Protein AF-A0A142XZ66-F1 (afdb_monomer_lite)

Secondary structure (DSSP, 8-state):
--------------PPPHHHHHHHHHHHHHHHHHHHHIIIIIHHHHHHHHHHHHHHHHHTT-HHHHHHHHHHHHHH-GGGGG-HHHHHHHHHHHHTSSS--HHHHHHHHHHHHHHHHT---HHHHHHHHHHHHHHHHHTT-HHHHHHHHHHHS--TTTS-HHHHHHHHHHHHHTT--HHHHHHHHHHHHHH-SS--HHHHHHHHHHHHHTT-HHHHHHHHHHHHHHHHHHHHHH-HHHHHHH--HHHHHHHHHHHHHH-THHHHHHHHHHHHHGGGS-HHHHHHHHHHHHHHHHHHHHHHHHHT-HHHHHHHHHHHHHTT---GGG--

Sequence (328 aa):
MRSEPLEVEPNLRNEPSRVLRNAILLIAILIPVFPVARVYYWQHALPRWYLAYAANELAAERVDSATRTLDRSIEMDPSIASDLHYWRLRLDLLLGQKELPDEKIEEFIAHAFEQLERIESLPLRAAVSDWIASRLLQERQAPAAVRIMSHFFPSIAERTPVQNNDLAYARAIARVNLDLASKEIDAALRKTNERNSGFLDTKAWVLHLQGKNQLAQEFSQAAIELLYRDLSAVNRNLADAFYPDAKIELIRDELEAEGLEKEKTKAAEGLKMLSAVTESQVDQQLRMIAVLRHHRASILEALGEEEGAALDRLWLRLFGFHDTESLI

pLDDT: mean 87.96, std 13.83, range [41.47, 98.62]

Structure (mmCIF, N/CA/C/O backbone):
data_AF-A0A142XZ66-F1
#
_entry.id   AF-A0A142XZ66-F1
#
loop_
_atom_site.group_PDB
_atom_site.id
_atom_site.type_symbol
_atom_site.label_atom_id
_atom_site.label_alt_id
_atom_site.label_comp_id
_atom_site.label_asym_id
_atom_site.label_entity_id
_atom_site.label_seq_id
_atom_site.pdbx_PDB_ins_code
_atom_site.Cartn_x
_atom_site.Cartn_y
_atom_site.Cartn_z
_atom_site.occupancy
_atom_site.B_iso_or_equiv
_atom_sit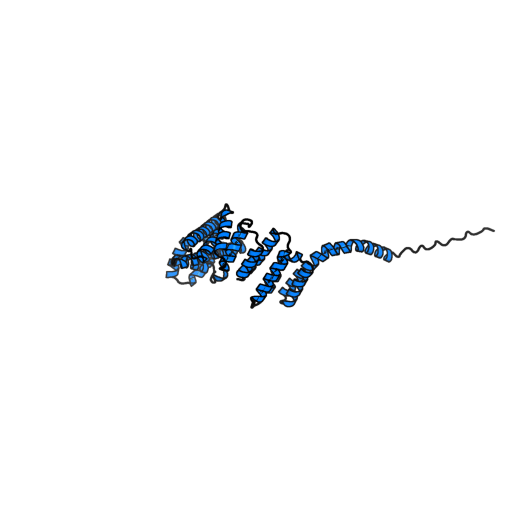e.auth_seq_id
_atom_site.auth_comp_id
_atom_site.auth_asym_id
_atom_site.auth_atom_id
_atom_site.pdbx_PDB_model_num
ATOM 1 N N . MET A 1 1 ? 84.696 14.585 -71.844 1.00 47.50 1 MET A N 1
ATOM 2 C CA . MET A 1 1 ? 83.323 14.051 -71.742 1.00 47.50 1 MET A CA 1
ATOM 3 C C . MET A 1 1 ? 83.071 13.695 -70.288 1.00 47.50 1 MET A C 1
ATOM 5 O O . MET A 1 1 ? 83.628 12.717 -69.812 1.00 47.50 1 MET A O 1
ATOM 9 N N . ARG A 1 2 ? 82.362 14.560 -69.555 1.00 41.47 2 ARG A N 1
ATOM 10 C CA . ARG A 1 2 ? 81.908 14.293 -68.185 1.00 41.47 2 ARG A CA 1
ATOM 11 C C . ARG A 1 2 ? 80.467 13.805 -68.300 1.00 41.47 2 ARG A C 1
ATOM 13 O O . ARG A 1 2 ? 79.649 14.513 -68.870 1.00 41.47 2 ARG A O 1
ATOM 20 N N . SER A 1 3 ? 80.211 12.580 -67.863 1.00 50.56 3 SER A N 1
ATOM 21 C CA . SER A 1 3 ? 78.884 11.971 -67.803 1.00 50.56 3 SER A CA 1
ATOM 22 C C . SER A 1 3 ? 78.109 12.574 -66.633 1.00 50.56 3 SER A C 1
ATOM 24 O O . SER A 1 3 ? 78.528 12.420 -65.484 1.00 50.56 3 SER A O 1
ATOM 26 N N . GLU A 1 4 ? 77.021 13.279 -66.929 1.00 53.88 4 GLU A N 1
ATOM 27 C CA . GLU A 1 4 ? 76.065 13.746 -65.924 1.00 53.88 4 GLU A CA 1
ATOM 28 C C . GLU A 1 4 ? 75.338 12.545 -65.293 1.00 53.88 4 GLU A C 1
ATOM 30 O O . GLU A 1 4 ? 74.992 11.596 -66.006 1.00 53.88 4 GLU A O 1
ATOM 35 N N . PRO A 1 5 ? 75.141 12.528 -63.964 1.00 59.34 5 PRO A N 1
ATOM 36 C CA . PRO A 1 5 ? 74.406 11.464 -63.300 1.00 59.34 5 PRO A CA 1
ATOM 37 C C . PRO A 1 5 ? 72.905 11.605 -63.584 1.00 59.34 5 PRO A C 1
ATOM 39 O O . PRO A 1 5 ? 72.334 12.678 -63.423 1.00 59.34 5 PRO A O 1
ATOM 42 N N . LEU A 1 6 ? 72.273 10.499 -63.987 1.00 61.38 6 LEU A N 1
ATOM 43 C CA . LEU A 1 6 ? 70.819 10.373 -64.094 1.00 61.38 6 LEU A CA 1
ATOM 44 C C . LEU A 1 6 ? 70.179 10.641 -62.724 1.00 61.38 6 LEU A C 1
ATOM 46 O O . LEU A 1 6 ? 70.325 9.839 -61.799 1.00 61.38 6 LEU A O 1
ATOM 50 N N . GLU A 1 7 ? 69.472 11.764 -62.607 1.00 57.81 7 GLU A N 1
ATOM 51 C CA . GLU A 1 7 ? 68.572 12.042 -61.492 1.00 57.81 7 GLU A CA 1
ATOM 52 C C . GLU A 1 7 ? 67.445 11.002 -61.497 1.00 57.81 7 GLU A C 1
ATOM 54 O O . GLU A 1 7 ? 66.580 10.979 -62.370 1.00 57.81 7 GLU A O 1
ATOM 59 N N . VAL A 1 8 ? 67.481 10.094 -60.523 1.00 63.88 8 VAL A N 1
ATOM 60 C CA . VAL A 1 8 ? 66.372 9.185 -60.240 1.00 63.88 8 VAL A CA 1
ATOM 61 C C . VAL A 1 8 ? 65.300 10.012 -59.541 1.00 63.88 8 VAL A C 1
ATOM 63 O O . VAL A 1 8 ? 65.457 10.354 -58.367 1.00 63.88 8 VAL A O 1
ATOM 66 N N . GLU A 1 9 ? 64.233 10.359 -60.264 1.00 62.53 9 GLU A N 1
ATOM 67 C CA . GLU A 1 9 ? 63.081 11.052 -59.688 1.00 62.53 9 GLU A CA 1
ATOM 68 C C . GLU A 1 9 ? 62.588 10.293 -58.443 1.00 62.53 9 GLU A C 1
ATOM 70 O O . GLU A 1 9 ? 62.369 9.073 -58.499 1.00 62.53 9 GLU A O 1
ATOM 75 N N . PRO A 1 10 ? 62.428 10.973 -57.294 1.00 63.22 10 PRO A N 1
ATOM 76 C CA . PRO A 1 10 ? 61.939 10.338 -56.088 1.00 63.22 10 PRO A CA 1
ATOM 77 C C . PRO A 1 10 ? 60.514 9.863 -56.346 1.00 63.22 10 PRO A C 1
ATOM 79 O O . PRO A 1 10 ? 59.584 10.656 -56.460 1.00 63.22 10 PRO A O 1
ATOM 82 N N . ASN A 1 11 ? 60.376 8.542 -56.446 1.00 61.00 11 ASN A N 1
ATOM 83 C CA . ASN A 1 11 ? 59.120 7.824 -56.575 1.00 61.00 11 ASN A CA 1
ATOM 84 C C . ASN A 1 11 ? 58.149 8.367 -55.513 1.00 61.00 11 ASN A C 1
ATOM 86 O O . ASN A 1 11 ? 58.331 8.097 -54.320 1.00 61.00 11 ASN A O 1
ATOM 90 N N . LEU A 1 12 ? 57.196 9.204 -55.944 1.00 58.16 12 LEU A N 1
ATOM 91 C CA . LEU A 1 12 ? 56.183 9.845 -55.109 1.00 58.16 12 LEU A CA 1
ATOM 92 C C . LEU A 1 12 ? 55.359 8.734 -54.464 1.00 58.16 12 LEU A C 1
ATOM 94 O O . LEU A 1 12 ? 54.367 8.258 -55.012 1.00 58.16 12 LEU A O 1
ATOM 98 N N . ARG A 1 13 ? 55.819 8.263 -53.303 1.00 60.59 13 ARG A N 1
ATOM 99 C CA . ARG A 1 13 ? 55.082 7.313 -52.482 1.00 60.59 13 ARG A CA 1
ATOM 100 C C . ARG A 1 13 ? 53.744 7.974 -52.196 1.00 60.59 13 ARG A C 1
ATOM 102 O O . ARG A 1 13 ? 53.712 9.028 -51.566 1.00 60.59 13 ARG A O 1
ATOM 109 N N . ASN A 1 14 ? 52.673 7.362 -52.702 1.00 63.38 14 ASN A N 1
ATOM 110 C CA . ASN A 1 14 ? 51.289 7.745 -52.453 1.00 63.38 14 ASN A CA 1
ATOM 111 C C . ASN A 1 14 ? 51.014 7.657 -50.953 1.00 63.38 14 ASN A C 1
ATOM 113 O O . ASN A 1 14 ? 50.485 6.666 -50.449 1.00 63.38 14 ASN A O 1
ATOM 117 N N . GLU A 1 15 ? 51.427 8.679 -50.217 1.00 70.50 15 GLU A N 1
ATOM 118 C CA . GLU A 1 15 ? 51.056 8.818 -48.834 1.00 70.50 15 GLU A CA 1
ATOM 119 C C . GLU A 1 15 ? 49.544 9.044 -48.797 1.00 70.50 15 GLU A C 1
ATOM 121 O O . GLU A 1 15 ? 49.055 9.992 -49.421 1.00 70.50 15 GLU A O 1
ATOM 126 N N . PRO A 1 16 ? 48.778 8.196 -48.087 1.00 68.31 16 PRO A N 1
ATOM 127 C CA . PRO A 1 16 ? 47.352 8.415 -47.942 1.00 68.31 16 PRO A CA 1
ATOM 128 C C . PRO A 1 16 ? 47.140 9.833 -47.414 1.00 68.31 16 PRO A C 1
ATOM 130 O O . PRO A 1 16 ? 47.800 10.257 -46.450 1.00 68.31 16 PRO A O 1
ATOM 133 N N . SER A 1 17 ? 46.253 10.582 -48.077 1.00 86.31 17 SER A N 1
ATOM 134 C CA . SER A 1 17 ? 45.940 11.956 -47.693 1.00 86.31 17 SER A CA 1
ATOM 135 C C . SER A 1 17 ? 45.612 11.998 -46.196 1.00 86.31 17 SER A C 1
ATOM 137 O O . SER A 1 17 ? 45.088 11.032 -45.633 1.00 86.31 17 SER A O 1
ATOM 139 N N . ARG A 1 18 ? 45.938 13.100 -45.509 1.00 84.38 18 ARG A N 1
ATOM 140 C CA . ARG A 1 18 ? 45.655 13.244 -44.064 1.00 84.38 18 ARG A CA 1
ATOM 141 C C . ARG A 1 18 ? 44.195 12.904 -43.721 1.00 84.38 18 ARG A C 1
ATOM 143 O O . ARG A 1 18 ? 43.932 12.331 -42.671 1.00 84.38 18 ARG A O 1
ATOM 150 N N . VAL A 1 19 ? 43.275 13.181 -44.647 1.00 82.56 19 VAL A N 1
ATOM 151 C CA . VAL A 1 19 ? 41.853 12.818 -44.562 1.00 82.56 19 VAL A CA 1
ATOM 152 C C . VAL A 1 19 ? 41.656 11.301 -44.474 1.00 82.56 19 VAL A C 1
ATOM 154 O O . VAL A 1 19 ? 40.965 10.836 -43.572 1.00 82.56 19 VAL A O 1
ATOM 157 N N . LEU A 1 20 ? 42.297 10.521 -45.351 1.00 87.50 20 LEU A N 1
ATOM 158 C CA . LEU A 1 20 ? 42.192 9.060 -45.347 1.00 87.50 20 LEU A CA 1
ATOM 159 C C . LEU A 1 20 ? 42.798 8.447 -44.074 1.00 87.50 20 LEU A C 1
ATOM 161 O O . LEU A 1 20 ? 42.208 7.539 -43.496 1.00 87.50 20 LEU A O 1
ATOM 165 N N . ARG A 1 21 ? 43.928 8.978 -43.583 1.00 87.94 21 ARG A N 1
ATOM 166 C CA . ARG A 1 21 ? 44.522 8.541 -42.304 1.00 87.94 21 ARG A CA 1
ATOM 167 C C . ARG A 1 21 ? 43.598 8.804 -41.112 1.00 87.94 21 ARG A C 1
ATOM 169 O O . ARG A 1 21 ? 43.401 7.905 -40.299 1.00 87.94 21 ARG A O 1
ATOM 176 N N . ASN A 1 22 ? 42.984 9.986 -41.039 1.00 89.62 22 ASN A N 1
ATOM 177 C CA . ASN A 1 22 ? 42.030 10.314 -39.976 1.00 89.62 22 ASN A CA 1
ATOM 178 C C . ASN A 1 22 ? 40.765 9.449 -40.051 1.00 89.62 22 ASN A C 1
ATOM 180 O O . ASN A 1 22 ? 40.277 9.001 -39.018 1.00 89.62 22 ASN A O 1
ATOM 184 N N . ALA A 1 23 ? 40.263 9.169 -41.257 1.00 92.06 23 ALA A N 1
ATOM 185 C CA . ALA A 1 23 ? 39.115 8.286 -41.450 1.00 92.06 23 ALA A CA 1
ATOM 186 C C . ALA A 1 23 ? 39.414 6.851 -40.988 1.00 92.06 23 ALA A C 1
ATOM 188 O O . ALA A 1 23 ? 38.616 6.269 -40.258 1.00 92.06 23 ALA A O 1
ATOM 189 N N . ILE A 1 24 ? 40.582 6.301 -41.344 1.00 92.81 24 ILE A N 1
ATOM 190 C CA . ILE A 1 24 ? 41.009 4.966 -40.894 1.00 92.81 24 ILE A CA 1
ATOM 191 C C . ILE A 1 24 ? 41.136 4.926 -39.368 1.00 92.81 24 ILE A C 1
ATOM 193 O O . ILE A 1 24 ? 40.662 3.977 -38.750 1.00 92.81 24 ILE A O 1
ATOM 197 N N . LEU A 1 25 ? 41.724 5.956 -38.752 1.00 92.81 25 LEU A N 1
ATOM 198 C CA . LEU A 1 25 ? 41.883 6.023 -37.298 1.00 92.81 25 LEU A CA 1
ATOM 199 C C . LEU A 1 25 ? 40.530 6.134 -36.577 1.00 92.81 25 LEU A C 1
ATOM 201 O O . LEU A 1 25 ? 40.307 5.437 -35.591 1.00 92.81 25 LEU A O 1
ATOM 205 N N . LEU A 1 26 ? 39.598 6.937 -37.099 1.00 93.62 26 LEU A N 1
ATOM 206 C CA . LEU A 1 26 ? 38.239 7.037 -36.564 1.00 93.62 26 LEU A CA 1
ATOM 207 C C . LEU A 1 26 ? 37.499 5.695 -36.665 1.00 93.62 26 LEU A C 1
ATOM 209 O O . LEU A 1 26 ? 36.905 5.250 -35.689 1.00 93.62 26 LEU A O 1
ATOM 213 N N . ILE A 1 27 ? 37.568 5.024 -37.818 1.00 93.31 27 ILE A N 1
ATOM 214 C CA . ILE A 1 27 ? 36.952 3.705 -38.023 1.00 93.31 27 ILE A CA 1
ATOM 215 C C . ILE A 1 27 ? 37.578 2.669 -37.081 1.00 93.31 27 ILE A C 1
ATOM 217 O O . ILE A 1 27 ? 36.852 1.908 -36.445 1.00 93.31 27 ILE A O 1
ATOM 221 N N . ALA A 1 28 ? 38.904 2.672 -36.931 1.00 92.38 28 ALA A N 1
ATOM 222 C CA . ALA A 1 28 ? 39.615 1.762 -36.037 1.00 92.38 28 ALA A CA 1
ATOM 223 C C . ALA A 1 28 ? 39.244 1.960 -34.557 1.00 92.38 28 ALA A C 1
ATOM 225 O O . ALA A 1 28 ? 39.270 0.993 -33.802 1.00 92.38 28 ALA A O 1
ATOM 226 N N . ILE A 1 29 ? 38.861 3.177 -34.146 1.00 91.69 29 ILE A N 1
ATOM 227 C CA . ILE A 1 29 ? 38.324 3.460 -32.804 1.00 91.69 29 ILE A CA 1
ATOM 228 C C . ILE A 1 29 ? 36.841 3.075 -32.708 1.00 91.69 29 ILE A C 1
ATOM 230 O O . ILE A 1 29 ? 36.417 2.485 -31.716 1.00 91.69 29 ILE A O 1
ATOM 234 N N . LEU A 1 30 ? 36.036 3.380 -33.728 1.00 91.44 30 LEU A N 1
ATOM 235 C CA . LEU A 1 30 ? 34.596 3.123 -33.710 1.00 91.44 30 LEU A CA 1
ATOM 236 C C . LEU A 1 30 ? 34.259 1.629 -33.749 1.00 91.44 30 LEU A C 1
ATOM 238 O O . LEU A 1 30 ? 33.314 1.226 -33.083 1.00 91.44 30 LEU A O 1
ATOM 242 N N . ILE A 1 31 ? 35.022 0.796 -34.463 1.00 92.06 31 ILE A N 1
ATOM 243 C CA . ILE A 1 31 ? 34.778 -0.657 -34.540 1.00 92.06 31 ILE A CA 1
ATOM 244 C C . ILE A 1 31 ? 34.761 -1.335 -33.154 1.00 92.06 31 ILE A C 1
ATOM 246 O O . ILE A 1 31 ? 33.820 -2.083 -32.900 1.00 92.06 31 ILE A O 1
ATOM 250 N N . PRO A 1 32 ? 35.730 -1.107 -32.244 1.00 87.38 32 PRO A N 1
ATOM 251 C CA . PRO A 1 32 ? 35.690 -1.690 -30.903 1.00 87.38 32 PRO A CA 1
ATOM 252 C C . PRO A 1 32 ? 34.781 -0.927 -29.930 1.00 87.38 32 PRO A C 1
ATOM 254 O O . PRO A 1 32 ? 34.178 -1.547 -29.055 1.00 87.38 32 PRO A O 1
ATOM 257 N N . VAL A 1 33 ? 34.647 0.398 -30.067 1.00 86.56 33 VAL A N 1
ATOM 258 C CA . VAL A 1 33 ? 33.826 1.205 -29.145 1.00 86.56 33 VAL A CA 1
ATOM 259 C C . VAL A 1 33 ? 32.334 1.019 -29.412 1.00 86.56 33 VAL A C 1
ATOM 261 O O . VAL A 1 33 ? 31.552 0.984 -28.468 1.00 86.56 33 VAL A O 1
ATOM 264 N N . PHE A 1 34 ? 31.916 0.867 -30.669 1.00 87.31 34 PHE A N 1
ATOM 265 C CA . PHE A 1 34 ? 30.502 0.803 -31.036 1.00 87.31 34 PHE A CA 1
ATOM 266 C C . PHE A 1 34 ? 29.765 -0.404 -30.432 1.00 87.31 34 PHE A C 1
ATOM 268 O O . PHE A 1 34 ? 28.691 -0.186 -29.881 1.00 87.31 34 PHE A O 1
ATOM 275 N N . PRO A 1 35 ? 30.291 -1.647 -30.439 1.00 85.31 35 PRO A N 1
ATOM 276 C CA . PRO A 1 35 ? 29.650 -2.774 -29.763 1.00 85.31 35 PRO A CA 1
ATOM 277 C C . PRO A 1 35 ? 29.522 -2.559 -28.256 1.00 85.31 35 PRO A C 1
ATOM 279 O O . PRO A 1 35 ? 28.460 -2.821 -27.701 1.00 85.31 35 PRO A O 1
ATOM 282 N N . VAL A 1 36 ? 30.561 -2.025 -27.604 1.00 81.81 36 VAL A N 1
ATOM 283 C CA . VAL A 1 36 ? 30.532 -1.736 -26.163 1.00 81.81 36 VAL A CA 1
ATOM 284 C C . VAL A 1 36 ? 29.512 -0.644 -25.869 1.00 81.81 36 VAL A C 1
ATOM 286 O O . VAL A 1 36 ? 28.668 -0.824 -25.003 1.00 81.81 36 VAL A O 1
ATOM 289 N N . ALA A 1 37 ? 29.517 0.451 -26.627 1.00 82.75 37 ALA A N 1
ATOM 290 C CA . ALA A 1 37 ? 28.555 1.527 -26.450 1.00 82.75 37 ALA A CA 1
ATOM 291 C C . ALA A 1 37 ? 27.118 1.074 -26.751 1.00 82.75 37 ALA A C 1
ATOM 293 O O . ALA A 1 37 ? 26.182 1.456 -26.050 1.00 82.75 37 ALA A O 1
ATOM 294 N N . ARG A 1 38 ? 26.944 0.211 -27.756 1.00 84.62 38 ARG A N 1
ATOM 295 C CA . ARG A 1 38 ? 25.659 -0.390 -28.107 1.00 84.62 38 ARG A CA 1
ATOM 296 C C . ARG A 1 38 ? 25.135 -1.284 -26.987 1.00 84.62 38 ARG A C 1
ATOM 298 O O . ARG A 1 38 ? 23.968 -1.170 -26.639 1.00 84.62 38 ARG A O 1
ATOM 305 N N . VAL A 1 39 ? 25.974 -2.153 -26.432 1.00 80.06 39 VAL A N 1
ATOM 306 C CA . VAL A 1 39 ? 25.577 -3.059 -25.347 1.00 80.06 39 VAL A CA 1
ATOM 307 C C . VAL A 1 39 ? 25.351 -2.274 -24.056 1.00 80.06 39 VAL A C 1
ATOM 309 O O . VAL A 1 39 ? 24.271 -2.331 -23.492 1.00 80.06 39 VAL A O 1
ATOM 312 N N . TYR A 1 40 ? 26.316 -1.466 -23.618 1.00 78.69 40 TYR A N 1
ATOM 313 C CA . TYR A 1 40 ? 26.232 -0.802 -22.316 1.00 78.69 40 TYR A CA 1
ATOM 314 C C . TYR A 1 40 ? 25.252 0.369 -22.283 1.00 78.69 40 TYR A C 1
ATOM 316 O O . TYR A 1 40 ? 24.413 0.452 -21.389 1.00 78.69 40 TYR A O 1
ATOM 324 N N . TYR A 1 41 ? 25.365 1.302 -23.231 1.00 80.44 41 TYR A N 1
ATOM 325 C CA . TYR A 1 41 ? 24.538 2.505 -23.209 1.00 80.44 41 TYR A CA 1
ATOM 326 C C . TYR A 1 41 ? 23.224 2.275 -23.935 1.00 80.44 41 TYR A C 1
ATOM 328 O O . TYR A 1 41 ? 22.177 2.654 -23.432 1.00 80.44 41 TYR A O 1
ATOM 336 N N . TRP A 1 42 ? 23.238 1.639 -25.103 1.00 83.56 42 TRP A N 1
ATOM 337 C CA . TRP A 1 42 ? 22.028 1.585 -25.921 1.00 83.56 42 TRP A CA 1
ATOM 338 C C . TRP A 1 42 ? 21.001 0.577 -25.408 1.00 83.56 42 TRP A C 1
ATOM 340 O O . TRP A 1 42 ? 19.819 0.904 -25.402 1.00 83.56 42 TRP A O 1
ATOM 350 N N . GLN A 1 43 ? 21.420 -0.612 -24.957 1.00 86.25 43 GLN A N 1
ATOM 351 C CA . GLN A 1 43 ? 20.461 -1.622 -24.490 1.00 86.25 43 GLN A CA 1
ATOM 352 C C . GLN A 1 43 ? 19.761 -1.210 -23.194 1.00 86.25 43 GLN A C 1
ATOM 354 O O . GLN A 1 43 ? 18.570 -1.450 -23.086 1.00 86.25 43 GLN A O 1
ATOM 359 N N . HIS A 1 44 ? 20.441 -0.526 -22.269 1.00 86.75 44 HIS A N 1
ATOM 360 C CA . HIS A 1 44 ? 19.837 -0.142 -20.986 1.00 86.75 44 HIS A CA 1
ATOM 361 C C . HIS A 1 44 ? 19.358 1.312 -20.924 1.00 86.75 44 HIS A C 1
ATOM 363 O O . HIS A 1 44 ? 18.360 1.608 -20.264 1.00 86.75 44 HIS A O 1
ATOM 369 N N . ALA A 1 45 ? 20.038 2.253 -21.591 1.00 90.88 45 ALA A N 1
ATOM 370 C CA . ALA A 1 45 ? 19.604 3.647 -21.563 1.00 90.88 45 ALA A CA 1
ATOM 371 C C . ALA A 1 45 ? 18.426 3.879 -22.507 1.00 90.88 45 ALA A C 1
ATOM 373 O O . ALA A 1 45 ? 17.484 4.552 -22.105 1.00 90.88 45 ALA A O 1
ATOM 374 N N . LEU A 1 46 ? 18.425 3.316 -23.723 1.00 93.75 46 LEU A N 1
ATOM 375 C CA . LEU A 1 46 ? 17.349 3.602 -24.677 1.00 93.75 46 LEU A CA 1
ATOM 376 C C . LEU A 1 46 ? 15.958 3.237 -24.126 1.00 93.75 46 LEU A C 1
ATOM 378 O O . LEU A 1 46 ? 15.074 4.087 -24.205 1.00 93.75 46 LEU A O 1
ATOM 382 N N . PRO A 1 47 ? 15.741 2.069 -23.497 1.00 95.50 47 PRO A N 1
ATOM 383 C CA . PRO A 1 47 ? 14.446 1.748 -22.901 1.00 95.50 47 PRO A CA 1
ATOM 384 C C . PRO A 1 47 ? 14.022 2.752 -21.814 1.00 95.50 47 PRO A C 1
ATOM 386 O O . PRO A 1 47 ? 12.865 3.163 -21.762 1.00 95.50 47 PRO A O 1
ATOM 389 N N . ARG A 1 48 ? 14.962 3.259 -21.005 1.00 94.69 48 ARG A N 1
ATOM 390 C CA . ARG A 1 48 ? 14.689 4.327 -20.022 1.00 94.69 48 ARG A CA 1
ATOM 391 C C . ARG A 1 48 ? 14.374 5.678 -20.667 1.00 94.69 48 ARG A C 1
ATOM 393 O O . ARG A 1 48 ? 13.574 6.437 -20.129 1.00 94.69 48 ARG A O 1
ATOM 400 N N . TRP A 1 49 ? 14.948 5.980 -21.831 1.00 95.69 49 TRP A N 1
ATOM 401 C CA . TRP A 1 49 ? 14.553 7.161 -22.608 1.00 95.69 49 TRP A CA 1
ATOM 402 C C . TRP A 1 49 ? 13.115 7.031 -23.111 1.00 95.69 49 TRP A C 1
ATOM 404 O O . TRP A 1 49 ? 12.384 8.017 -23.100 1.00 95.69 49 TRP A O 1
ATOM 414 N N . TYR A 1 50 ? 12.682 5.820 -23.479 1.00 97.31 50 TYR A N 1
ATOM 415 C CA . TYR A 1 50 ? 11.277 5.555 -23.793 1.00 97.31 50 TYR A CA 1
ATOM 416 C C . TYR A 1 50 ? 10.375 5.730 -22.562 1.00 97.31 50 TYR A C 1
ATOM 418 O O . TYR A 1 50 ? 9.301 6.300 -22.708 1.00 97.31 50 TYR A O 1
ATOM 426 N N . LEU A 1 51 ? 10.806 5.358 -21.346 1.00 97.00 51 LEU A N 1
ATOM 427 C CA . LEU A 1 51 ? 10.049 5.677 -20.119 1.00 97.00 51 LEU A CA 1
ATOM 428 C C . LEU A 1 51 ? 9.862 7.188 -19.938 1.00 97.00 51 LEU A C 1
ATOM 430 O O . LEU A 1 51 ? 8.747 7.653 -19.715 1.00 97.00 51 LEU A O 1
ATOM 434 N N . ALA A 1 52 ? 10.940 7.963 -20.078 1.00 97.12 52 ALA A N 1
ATOM 435 C CA . ALA A 1 52 ? 10.871 9.419 -19.982 1.00 97.12 52 ALA A CA 1
ATOM 436 C C . ALA A 1 52 ? 9.980 10.023 -21.083 1.00 97.12 52 ALA A C 1
ATOM 438 O O . ALA A 1 52 ? 9.210 10.948 -20.830 1.00 97.12 52 ALA A O 1
ATOM 439 N N . TYR A 1 53 ? 10.047 9.479 -22.300 1.00 97.81 53 TYR A N 1
ATOM 440 C CA . TYR A 1 53 ? 9.184 9.901 -23.397 1.00 97.81 53 TYR A CA 1
ATOM 441 C C . TYR A 1 53 ? 7.710 9.562 -23.127 1.00 97.81 53 TYR A C 1
ATOM 443 O O . TYR A 1 53 ? 6.858 10.426 -23.306 1.00 97.81 53 TYR A O 1
ATOM 451 N N . ALA A 1 54 ? 7.405 8.372 -22.598 1.00 98.12 54 ALA A N 1
ATOM 452 C CA . ALA A 1 54 ? 6.052 7.986 -22.199 1.00 98.12 54 ALA A CA 1
ATOM 453 C C . ALA A 1 54 ? 5.491 8.917 -21.112 1.00 98.12 54 ALA A C 1
ATOM 455 O O . ALA A 1 54 ? 4.338 9.332 -21.203 1.00 98.12 54 ALA A O 1
ATOM 456 N N . ALA A 1 55 ? 6.315 9.313 -20.136 1.00 98.00 55 ALA A N 1
ATOM 457 C CA . ALA A 1 55 ? 5.936 10.298 -19.124 1.00 98.00 55 ALA A CA 1
ATOM 458 C C . ALA A 1 55 ? 5.577 11.662 -19.741 1.00 98.00 55 ALA A C 1
ATOM 460 O O . ALA A 1 55 ? 4.575 12.264 -19.362 1.00 98.00 55 ALA A O 1
ATOM 461 N N . ASN A 1 56 ? 6.355 12.132 -20.723 1.00 97.81 56 ASN A N 1
ATOM 462 C CA . ASN A 1 56 ? 6.072 13.384 -21.433 1.00 97.81 56 ASN A CA 1
ATOM 463 C C . ASN A 1 56 ? 4.795 13.300 -22.283 1.00 97.81 56 ASN A C 1
ATOM 465 O O . ASN A 1 56 ? 4.044 14.268 -22.368 1.00 97.81 56 ASN A O 1
ATOM 469 N N . GLU A 1 57 ? 4.545 12.157 -22.924 1.00 98.12 57 GLU A N 1
ATOM 470 C CA . GLU A 1 57 ? 3.314 11.924 -23.682 1.00 98.12 57 GLU A CA 1
ATOM 471 C C . GLU A 1 57 ? 2.092 11.899 -22.751 1.00 98.12 57 GLU A C 1
ATOM 473 O O . GLU A 1 57 ? 1.086 12.530 -23.071 1.00 98.12 57 GLU A O 1
ATOM 478 N N . LEU A 1 58 ? 2.198 11.271 -21.572 1.00 97.44 58 LEU A N 1
ATOM 479 C CA . LEU A 1 58 ? 1.148 11.280 -20.549 1.00 97.44 58 LEU A CA 1
ATOM 480 C C . LEU A 1 58 ? 0.887 12.695 -20.014 1.00 97.44 58 LEU A C 1
ATOM 482 O O . LEU A 1 58 ? -0.263 13.114 -19.940 1.00 97.44 58 LEU A O 1
ATOM 486 N N . ALA A 1 59 ? 1.939 13.462 -19.713 1.00 96.50 59 ALA A N 1
ATOM 487 C CA . ALA A 1 59 ? 1.818 14.856 -19.275 1.00 96.50 59 ALA A CA 1
ATOM 488 C C . ALA A 1 59 ? 1.192 15.773 -20.343 1.00 96.50 59 ALA A C 1
ATOM 490 O O . ALA A 1 59 ? 0.618 16.807 -20.013 1.00 96.50 59 ALA A O 1
ATOM 491 N N . ALA A 1 60 ? 1.295 15.396 -21.619 1.00 96.94 60 ALA A N 1
ATOM 492 C CA . ALA A 1 60 ? 0.638 16.060 -22.740 1.00 96.94 60 ALA A CA 1
ATOM 493 C C . ALA A 1 60 ? -0.749 15.467 -23.068 1.00 96.94 60 ALA A C 1
ATOM 495 O O . ALA A 1 60 ? -1.246 15.696 -24.170 1.00 96.94 60 ALA A O 1
ATOM 496 N N . GLU A 1 61 ? -1.331 14.667 -22.165 1.00 96.06 61 GLU A N 1
ATOM 497 C CA . GLU A 1 61 ? -2.639 14.001 -22.294 1.00 96.06 61 GLU A CA 1
ATOM 498 C C . GLU A 1 61 ? -2.758 13.055 -23.510 1.00 96.06 61 GLU A C 1
ATOM 500 O O . GLU A 1 61 ? -3.849 12.696 -23.954 1.00 96.06 61 GLU A O 1
ATOM 505 N N . ARG A 1 62 ? -1.628 12.586 -24.056 1.00 97.00 62 ARG A N 1
ATOM 506 C CA . ARG A 1 62 ? -1.571 11.658 -25.198 1.00 97.00 62 ARG A CA 1
ATOM 507 C C . ARG A 1 62 ? -1.479 10.207 -24.724 1.00 97.00 62 ARG A C 1
ATOM 509 O O . ARG A 1 62 ? -0.494 9.516 -24.984 1.00 97.00 62 ARG A O 1
ATOM 516 N N . VAL A 1 63 ? -2.531 9.743 -24.047 1.00 96.06 63 VAL A N 1
ATOM 517 C CA . VAL A 1 63 ? -2.603 8.431 -23.367 1.00 96.06 63 VAL A CA 1
ATOM 518 C C . VAL A 1 63 ? -2.217 7.259 -24.283 1.00 96.06 63 VAL A C 1
ATOM 520 O O . VAL A 1 63 ? -1.318 6.496 -23.942 1.00 96.06 63 VAL A O 1
ATOM 523 N N . ASP A 1 64 ? -2.787 7.148 -25.488 1.00 96.38 64 ASP A N 1
ATOM 524 C CA . ASP A 1 64 ? -2.480 6.042 -26.420 1.00 96.38 64 ASP A CA 1
ATOM 525 C C . ASP A 1 64 ? -1.014 6.020 -26.885 1.00 96.38 64 ASP A C 1
ATOM 527 O O . ASP A 1 64 ? -0.436 4.972 -27.191 1.00 96.38 64 ASP A O 1
ATOM 531 N N . SER A 1 65 ? -0.404 7.200 -26.998 1.00 97.69 65 SER A N 1
ATOM 532 C CA . SER A 1 65 ? 1.004 7.354 -27.366 1.00 97.69 65 SER A CA 1
ATOM 533 C C . SER A 1 65 ? 1.909 6.948 -26.203 1.00 97.69 65 SER A C 1
ATOM 535 O O . SER A 1 65 ? 2.864 6.189 -26.393 1.00 97.69 65 SER A O 1
ATOM 537 N N . ALA A 1 66 ? 1.560 7.383 -24.990 1.00 98.00 66 ALA A N 1
ATOM 538 C CA . ALA A 1 66 ? 2.251 7.021 -23.762 1.00 98.00 66 ALA A CA 1
ATOM 539 C C . ALA A 1 66 ? 2.209 5.506 -23.510 1.00 98.00 66 ALA A C 1
ATOM 541 O O . ALA A 1 66 ? 3.264 4.910 -23.301 1.00 98.00 66 ALA A O 1
ATOM 542 N N . THR A 1 67 ? 1.040 4.867 -23.633 1.00 97.06 67 THR A N 1
ATOM 543 C CA . THR A 1 67 ? 0.884 3.410 -23.477 1.00 97.06 67 THR A CA 1
ATOM 544 C C . THR A 1 67 ? 1.759 2.641 -24.459 1.00 97.06 67 THR A C 1
ATOM 546 O O . THR A 1 67 ? 2.584 1.838 -24.030 1.00 97.06 67 THR A O 1
ATOM 549 N N . ARG A 1 68 ? 1.682 2.945 -25.764 1.00 97.94 68 ARG A N 1
ATOM 550 C CA . ARG A 1 68 ? 2.511 2.267 -26.780 1.00 97.94 68 ARG A CA 1
ATOM 551 C C . ARG A 1 68 ? 4.006 2.472 -26.553 1.00 97.94 68 ARG A C 1
ATOM 553 O O . ARG A 1 68 ? 4.796 1.558 -26.769 1.00 97.94 68 ARG A O 1
ATOM 560 N N . THR A 1 69 ? 4.406 3.667 -26.125 1.00 98.06 69 THR A N 1
ATOM 561 C CA . THR A 1 69 ? 5.810 3.965 -25.809 1.00 98.06 69 THR A CA 1
ATOM 562 C C . THR A 1 69 ? 6.283 3.165 -24.595 1.00 98.06 69 THR A C 1
ATOM 564 O O . THR A 1 69 ? 7.399 2.643 -24.598 1.00 98.06 69 THR A O 1
ATOM 567 N N . LEU A 1 70 ? 5.436 3.045 -23.571 1.00 97.88 70 LEU A N 1
ATOM 568 C CA . LEU A 1 70 ? 5.714 2.278 -22.363 1.00 97.88 70 LEU A CA 1
ATOM 569 C C . LEU A 1 70 ? 5.767 0.766 -22.637 1.00 97.88 70 LEU A C 1
ATOM 571 O O . LEU A 1 70 ? 6.651 0.089 -22.123 1.00 97.88 70 LEU A O 1
ATOM 575 N N . ASP A 1 71 ? 4.877 0.235 -23.477 1.00 97.56 71 ASP A N 1
ATOM 576 C CA . ASP A 1 71 ? 4.954 -1.158 -23.944 1.00 97.56 71 ASP A CA 1
ATOM 577 C C . ASP A 1 71 ? 6.251 -1.398 -24.721 1.00 97.56 71 ASP A C 1
ATOM 579 O O . ASP A 1 71 ? 6.959 -2.382 -24.508 1.00 97.56 71 ASP A O 1
ATOM 583 N N . ARG A 1 72 ? 6.636 -0.440 -25.571 1.00 97.31 72 ARG A N 1
ATOM 584 C CA . ARG A 1 72 ? 7.872 -0.554 -26.337 1.00 97.31 72 ARG A CA 1
ATOM 585 C C . ARG A 1 72 ? 9.116 -0.577 -25.450 1.00 97.31 72 ARG A C 1
ATOM 587 O O . ARG A 1 72 ? 10.073 -1.264 -25.795 1.00 97.31 72 ARG A O 1
ATOM 594 N N . SER A 1 73 ? 9.131 0.144 -24.327 1.00 97.19 73 SER A N 1
ATOM 595 C CA . SER A 1 73 ? 10.294 0.139 -23.432 1.00 97.19 73 SER A CA 1
ATOM 596 C C . SER A 1 73 ? 10.532 -1.247 -22.823 1.00 97.19 73 SER A C 1
ATOM 598 O O . SER A 1 73 ? 11.662 -1.734 -22.863 1.00 97.19 73 SER A O 1
ATOM 600 N N . ILE A 1 74 ? 9.477 -1.917 -22.347 1.00 96.88 74 ILE A N 1
ATOM 601 C CA . ILE A 1 74 ? 9.584 -3.250 -21.740 1.00 96.88 74 ILE A CA 1
ATOM 602 C C . ILE A 1 74 ? 9.871 -4.345 -22.781 1.00 96.88 74 ILE A C 1
ATOM 604 O O . ILE A 1 74 ? 10.598 -5.291 -22.486 1.00 96.88 74 ILE A O 1
ATOM 608 N N . GLU A 1 75 ? 9.380 -4.204 -24.019 1.00 96.06 75 GLU A N 1
ATOM 609 C CA . GLU A 1 75 ? 9.756 -5.088 -25.135 1.00 96.06 75 GLU A CA 1
ATOM 610 C C . GLU A 1 75 ? 11.257 -5.018 -25.457 1.00 96.06 75 GLU A C 1
ATOM 612 O O . GLU A 1 75 ? 11.858 -6.018 -25.851 1.00 96.06 75 GLU A O 1
ATOM 617 N N . MET A 1 76 ? 11.860 -3.829 -25.338 1.00 94.88 76 MET A N 1
ATOM 618 C CA . MET A 1 76 ? 13.275 -3.613 -25.652 1.00 94.88 76 MET A CA 1
ATOM 619 C C . MET A 1 76 ? 14.206 -4.136 -24.555 1.00 94.88 76 MET A C 1
ATOM 621 O O . MET A 1 76 ? 15.263 -4.678 -24.879 1.00 94.88 76 MET A O 1
ATOM 625 N N . ASP A 1 77 ? 13.826 -3.972 -23.287 1.00 95.56 77 ASP A N 1
ATOM 626 C CA . ASP A 1 77 ? 14.555 -4.506 -22.135 1.00 95.56 77 ASP A CA 1
ATOM 627 C C . ASP A 1 77 ? 13.570 -4.912 -21.021 1.00 95.56 77 ASP A C 1
ATOM 629 O O . ASP A 1 77 ? 13.117 -4.054 -20.256 1.00 95.56 77 ASP A O 1
ATOM 633 N N . PRO A 1 78 ? 13.266 -6.217 -20.875 1.00 95.62 78 PRO A N 1
ATOM 634 C CA . PRO A 1 78 ? 12.382 -6.718 -19.823 1.00 95.62 78 PRO A CA 1
ATOM 635 C C . PRO A 1 78 ? 12.849 -6.395 -18.400 1.00 95.62 78 PRO A C 1
ATOM 637 O O . PRO A 1 78 ? 12.035 -6.409 -17.476 1.00 95.62 78 PRO A O 1
ATOM 640 N N . SER A 1 79 ? 14.136 -6.079 -18.190 1.00 95.00 79 SER A N 1
ATOM 641 C CA . SER A 1 79 ? 14.634 -5.697 -16.864 1.00 95.00 79 SER A CA 1
ATOM 642 C C . SER A 1 79 ? 14.039 -4.376 -16.367 1.00 95.00 79 SER A C 1
ATOM 644 O O . SER A 1 79 ? 14.053 -4.127 -15.160 1.00 95.00 79 SER A O 1
ATOM 646 N N . ILE A 1 80 ? 13.422 -3.573 -17.247 1.00 96.25 80 ILE A N 1
ATOM 647 C CA . ILE A 1 80 ? 12.628 -2.395 -16.866 1.00 96.25 80 ILE A CA 1
ATOM 648 C C . ILE A 1 80 ? 11.523 -2.727 -15.862 1.00 96.25 80 ILE A C 1
ATOM 650 O O . ILE A 1 80 ? 11.173 -1.866 -15.060 1.00 96.25 80 ILE A O 1
ATOM 654 N N . ALA A 1 81 ? 11.018 -3.964 -15.828 1.00 96.69 81 ALA A N 1
ATOM 655 C CA . ALA A 1 81 ? 10.065 -4.396 -14.807 1.00 96.69 81 ALA A CA 1
ATOM 656 C C . ALA A 1 81 ? 10.598 -4.237 -13.370 1.00 96.69 81 ALA A C 1
ATOM 658 O O . ALA A 1 81 ? 9.817 -4.217 -12.426 1.00 96.69 81 ALA A O 1
ATOM 659 N N . SER A 1 82 ? 11.912 -4.119 -13.174 1.00 96.31 82 SER A N 1
ATOM 660 C CA . SER A 1 82 ? 12.504 -3.839 -11.862 1.00 96.31 82 SER A CA 1
ATOM 661 C C . SER A 1 82 ? 12.552 -2.348 -11.495 1.00 96.31 82 SER A C 1
ATOM 663 O O . SER A 1 82 ? 12.885 -2.013 -10.359 1.00 96.31 82 SER A O 1
ATOM 665 N N . ASP A 1 83 ? 12.233 -1.450 -12.430 1.00 96.56 83 ASP A N 1
ATOM 666 C CA . ASP A 1 83 ? 12.232 -0.001 -12.234 1.00 96.56 83 ASP A CA 1
ATOM 667 C C . ASP A 1 83 ? 10.861 0.480 -11.724 1.00 96.56 83 ASP A C 1
ATOM 669 O O . ASP A 1 83 ? 9.831 0.293 -12.374 1.00 96.56 83 ASP A O 1
ATOM 673 N N . LEU A 1 84 ? 10.821 1.145 -10.565 1.00 96.56 84 LEU A N 1
ATOM 674 C CA . LEU A 1 84 ? 9.571 1.673 -10.002 1.00 96.56 84 LEU A CA 1
ATOM 675 C C . LEU A 1 84 ? 8.938 2.768 -10.875 1.00 96.56 84 LEU A C 1
ATOM 677 O O . LEU A 1 84 ? 7.719 2.939 -10.848 1.00 96.56 84 LEU A O 1
ATOM 681 N N . HIS A 1 85 ? 9.721 3.493 -11.681 1.00 96.50 85 HIS A N 1
ATOM 682 C CA . HIS A 1 85 ? 9.171 4.498 -12.593 1.00 96.50 85 HIS A CA 1
ATOM 683 C C . HIS A 1 85 ? 8.320 3.871 -13.699 1.00 96.50 85 HIS A C 1
ATOM 685 O O . HIS A 1 85 ? 7.337 4.480 -14.121 1.00 96.50 85 HIS A O 1
ATOM 691 N N . TYR A 1 86 ? 8.652 2.651 -14.130 1.00 98.06 86 TYR A N 1
ATOM 692 C CA . TYR A 1 86 ? 7.833 1.903 -15.079 1.00 98.06 86 TYR A CA 1
ATOM 693 C C . TYR A 1 86 ? 6.444 1.622 -14.504 1.00 98.06 86 TYR A C 1
ATOM 695 O O . TYR A 1 86 ? 5.436 1.971 -15.118 1.00 98.06 86 TYR A O 1
ATOM 703 N N . TRP A 1 87 ? 6.393 1.052 -13.298 1.00 98.12 87 TRP A N 1
ATOM 704 C CA . TRP A 1 87 ? 5.130 0.712 -12.644 1.00 98.12 87 TRP A CA 1
ATOM 705 C C . TRP A 1 87 ? 4.306 1.935 -12.284 1.00 98.12 87 TRP A C 1
ATOM 707 O O . TRP A 1 87 ? 3.087 1.900 -12.429 1.00 98.12 87 TRP A O 1
ATOM 717 N N . ARG A 1 88 ? 4.959 3.034 -11.894 1.00 97.38 88 ARG A N 1
ATOM 718 C CA . ARG A 1 88 ? 4.292 4.319 -11.694 1.00 97.38 88 ARG A CA 1
ATOM 719 C C . ARG A 1 88 ? 3.588 4.800 -12.948 1.00 97.38 88 ARG A C 1
ATOM 721 O O . ARG A 1 88 ? 2.388 5.017 -12.897 1.00 97.38 88 ARG A O 1
ATOM 728 N N . LEU A 1 89 ? 4.291 4.887 -14.075 1.00 97.69 89 LEU A N 1
ATOM 729 C CA . LEU A 1 89 ? 3.669 5.314 -15.330 1.00 97.69 89 LEU A CA 1
ATOM 730 C C . LEU A 1 89 ? 2.565 4.354 -15.779 1.00 97.69 89 LEU A C 1
ATOM 732 O O . LEU A 1 89 ? 1.528 4.801 -16.260 1.00 97.69 89 LEU A O 1
ATOM 736 N N . ARG A 1 90 ? 2.762 3.040 -15.606 1.00 97.88 90 ARG A N 1
ATOM 737 C CA . ARG A 1 90 ? 1.759 2.027 -15.961 1.00 97.88 90 ARG A CA 1
ATOM 738 C C . ARG A 1 90 ? 0.473 2.196 -15.153 1.00 97.88 90 ARG A C 1
ATOM 740 O O . ARG A 1 90 ? -0.607 2.132 -15.730 1.00 97.88 90 ARG A O 1
ATOM 747 N N . LEU A 1 91 ? 0.596 2.415 -13.845 1.00 96.94 91 LEU A N 1
ATOM 748 C CA . LEU A 1 91 ? -0.537 2.666 -12.959 1.00 96.94 91 LEU A CA 1
ATOM 749 C C . LEU A 1 91 ? -1.172 4.032 -13.228 1.00 96.94 91 LEU A C 1
ATOM 751 O O . LEU A 1 91 ? -2.388 4.097 -13.307 1.00 96.94 91 LEU A O 1
ATOM 755 N N . ASP A 1 92 ? -0.394 5.092 -13.448 1.00 96.50 92 ASP A N 1
ATOM 756 C CA . ASP A 1 92 ? -0.933 6.420 -13.773 1.00 96.50 92 ASP A CA 1
ATOM 757 C C . ASP A 1 92 ? -1.748 6.388 -15.086 1.00 96.50 92 ASP A C 1
ATOM 759 O O . ASP A 1 92 ? -2.812 6.996 -15.172 1.00 96.50 92 ASP A O 1
ATOM 763 N N . LEU A 1 93 ? -1.308 5.617 -16.091 1.00 96.44 93 LEU A N 1
ATOM 764 C CA . LEU A 1 93 ? -2.061 5.385 -17.336 1.00 96.44 93 LEU A CA 1
ATOM 765 C C . LEU A 1 93 ? -3.354 4.583 -17.125 1.00 96.44 93 LEU A C 1
ATOM 767 O O . LEU A 1 93 ? -4.344 4.804 -17.825 1.00 96.44 93 LEU A O 1
ATOM 771 N N . LEU A 1 94 ? -3.341 3.629 -16.193 1.00 95.75 94 LEU A N 1
ATOM 772 C CA . LEU A 1 94 ? -4.509 2.820 -15.853 1.00 95.75 94 LEU A CA 1
ATOM 773 C C . LEU A 1 94 ? -5.538 3.654 -15.076 1.00 95.75 94 LEU A C 1
ATOM 775 O O . LEU A 1 94 ? -6.698 3.738 -15.463 1.00 95.75 94 LEU A O 1
ATOM 779 N N . LEU A 1 95 ? -5.087 4.294 -14.001 1.00 92.56 95 LEU A N 1
ATOM 780 C CA . LEU A 1 95 ? -5.902 4.987 -13.003 1.00 92.56 95 LEU A CA 1
ATOM 781 C C . LEU A 1 95 ? -6.311 6.399 -13.436 1.00 92.56 95 LEU A C 1
ATOM 783 O O . LEU A 1 95 ? -7.276 6.944 -12.917 1.00 92.56 95 LEU A O 1
ATOM 787 N N . GLY A 1 96 ? -5.610 6.995 -14.406 1.00 92.38 96 GLY A N 1
ATOM 788 C CA . GLY A 1 96 ? -5.990 8.279 -15.000 1.00 92.38 96 GLY A CA 1
ATOM 789 C C . GLY A 1 96 ? -7.270 8.221 -15.844 1.00 92.38 96 GLY A C 1
ATOM 790 O O . GLY A 1 96 ? -7.732 9.252 -16.333 1.00 92.38 96 GLY A O 1
ATOM 791 N N . GLN A 1 97 ? -7.850 7.034 -16.041 1.00 90.00 97 GLN A N 1
ATOM 792 C CA . GLN A 1 97 ? -9.106 6.850 -16.762 1.00 90.00 97 GLN A CA 1
ATOM 793 C C . GLN A 1 97 ? -10.290 7.172 -15.846 1.00 90.00 97 GLN A C 1
ATOM 795 O O . GLN A 1 97 ? -10.368 6.699 -14.718 1.00 90.00 97 GLN A O 1
ATOM 800 N N . LYS A 1 98 ? -11.243 7.972 -16.344 1.00 88.38 98 LYS A N 1
ATOM 801 C CA . LYS A 1 98 ? -12.424 8.404 -15.573 1.00 88.38 98 LYS A CA 1
ATOM 802 C C . LYS A 1 98 ? -13.264 7.226 -15.065 1.00 88.38 98 LYS A C 1
ATOM 804 O O . LYS A 1 98 ? -13.847 7.298 -13.989 1.00 88.38 98 LYS A O 1
ATOM 809 N N . GLU A 1 99 ? -13.344 6.177 -15.870 1.00 90.50 99 GLU A N 1
ATOM 810 C CA . GLU A 1 99 ? -13.976 4.911 -15.533 1.00 90.50 99 GLU A CA 1
ATOM 811 C C . GLU A 1 99 ? -12.925 3.835 -15.769 1.00 90.50 99 GLU A C 1
ATOM 813 O O . GLU A 1 99 ? -12.332 3.791 -16.848 1.00 90.50 99 GLU A O 1
ATOM 818 N N . LEU A 1 100 ? -12.674 3.008 -14.757 1.00 91.00 100 LEU A N 1
ATOM 819 C CA . LEU A 1 100 ? -11.711 1.920 -14.827 1.00 91.00 100 LEU A CA 1
ATOM 820 C C . LEU A 1 100 ? -12.476 0.591 -14.855 1.00 91.00 100 LEU A C 1
ATOM 822 O O . LEU A 1 100 ? -12.915 0.132 -13.801 1.00 91.00 100 LEU A O 1
ATOM 826 N N . PRO A 1 101 ? -12.685 -0.019 -16.037 1.00 93.69 101 PRO A N 1
ATOM 827 C CA . PRO A 1 101 ? -13.370 -1.300 -16.130 1.00 93.69 101 PRO A CA 1
ATOM 828 C C . PRO A 1 101 ? -12.569 -2.400 -15.430 1.00 93.69 101 PRO A C 1
ATOM 830 O O . PRO A 1 101 ? -11.344 -2.450 -15.569 1.00 93.69 101 PRO A O 1
ATOM 833 N N . ASP A 1 102 ? -13.261 -3.340 -14.783 1.00 94.12 102 ASP A N 1
ATOM 834 C CA . ASP A 1 102 ? -12.640 -4.510 -14.140 1.00 94.12 102 ASP A CA 1
ATOM 835 C C . ASP A 1 102 ? -11.716 -5.277 -15.101 1.00 94.12 102 ASP A C 1
ATOM 837 O O . ASP A 1 102 ? -10.636 -5.714 -14.716 1.00 94.12 102 ASP A O 1
ATOM 841 N N . GLU A 1 103 ? -12.079 -5.365 -16.386 1.00 96.69 103 GLU A N 1
ATOM 842 C CA . GLU A 1 103 ? -11.254 -5.992 -17.428 1.00 96.69 103 GLU A CA 1
ATOM 843 C C . GLU A 1 103 ? -9.864 -5.346 -17.547 1.00 96.69 103 GLU A C 1
ATOM 845 O O . GLU A 1 103 ? -8.869 -6.051 -17.692 1.00 96.69 103 GLU A O 1
ATOM 850 N N . LYS A 1 104 ? -9.760 -4.017 -17.417 1.00 96.31 104 LYS A N 1
ATOM 851 C CA . LYS A 1 104 ? -8.470 -3.311 -17.471 1.00 96.31 104 LYS A CA 1
ATOM 852 C C . LYS A 1 104 ? -7.620 -3.550 -16.233 1.00 96.31 104 LYS A C 1
ATOM 854 O O . LYS A 1 104 ? -6.397 -3.638 -16.344 1.00 96.31 104 LYS A O 1
ATOM 859 N N . ILE A 1 105 ? -8.250 -3.704 -15.072 1.00 96.19 105 ILE A N 1
ATOM 860 C CA . ILE A 1 105 ? -7.558 -4.117 -13.848 1.00 96.19 105 ILE A CA 1
ATOM 861 C C . ILE A 1 105 ? -7.038 -5.549 -14.005 1.00 96.19 105 ILE A C 1
ATOM 863 O O . ILE A 1 105 ? -5.885 -5.817 -13.676 1.00 96.19 105 ILE A O 1
ATOM 867 N N . GLU A 1 106 ? -7.837 -6.459 -14.563 1.00 97.50 106 GLU A N 1
ATOM 868 C CA . GLU A 1 106 ? -7.419 -7.840 -14.818 1.00 97.50 106 GLU A CA 1
ATOM 869 C C . GLU A 1 106 ? -6.280 -7.935 -15.843 1.00 97.50 106 GLU A C 1
ATOM 871 O O . GLU A 1 106 ? -5.300 -8.643 -15.598 1.00 97.50 106 GLU A O 1
ATOM 876 N N . GLU A 1 107 ? -6.346 -7.177 -16.943 1.00 97.00 107 GLU A N 1
ATOM 877 C CA . GLU A 1 107 ? -5.242 -7.039 -17.904 1.00 97.00 107 GLU A CA 1
ATOM 878 C C . GLU A 1 107 ? -3.963 -6.542 -17.209 1.00 97.00 107 GLU A C 1
ATOM 880 O O . GLU A 1 107 ? -2.878 -7.093 -17.419 1.00 97.00 107 GLU A O 1
ATOM 885 N N . PHE A 1 108 ? -4.081 -5.529 -16.341 1.00 97.44 108 PHE A N 1
ATOM 886 C CA . PHE A 1 108 ? -2.952 -5.015 -15.570 1.00 97.44 108 PHE A CA 1
ATOM 887 C C . PHE A 1 108 ? -2.369 -6.068 -14.624 1.00 97.44 108 PHE A C 1
ATOM 889 O O . PHE A 1 108 ? -1.150 -6.213 -14.569 1.00 97.44 108 PHE A O 1
ATOM 896 N N . ILE A 1 109 ? -3.202 -6.816 -13.894 1.00 97.88 109 ILE A N 1
ATOM 897 C CA . ILE A 1 109 ? -2.733 -7.857 -12.969 1.00 97.88 109 ILE A CA 1
ATOM 898 C C . ILE A 1 109 ? -2.030 -8.978 -13.736 1.00 97.88 109 ILE A C 1
ATOM 900 O O . ILE A 1 109 ? -0.961 -9.417 -13.314 1.00 97.88 109 ILE A O 1
ATOM 904 N N . ALA A 1 110 ? -2.586 -9.418 -14.868 1.00 98.06 110 ALA A N 1
ATOM 905 C CA . ALA A 1 110 ? -1.961 -10.432 -15.715 1.00 98.06 110 ALA A CA 1
ATOM 906 C C . ALA A 1 110 ? -0.581 -9.971 -16.208 1.00 98.06 110 ALA A C 1
ATOM 908 O O . ALA A 1 110 ? 0.402 -10.706 -16.095 1.00 98.06 110 ALA A O 1
ATOM 909 N N . HIS A 1 111 ? -0.489 -8.720 -16.666 1.00 97.00 111 HIS A N 1
ATOM 910 C CA . HIS A 1 111 ? 0.774 -8.102 -17.060 1.00 97.00 111 HIS A CA 1
ATOM 911 C C . HIS A 1 111 ? 1.757 -7.987 -15.885 1.00 97.00 111 HIS A C 1
ATOM 913 O O . HIS A 1 111 ? 2.933 -8.322 -16.022 1.00 97.00 111 HIS A O 1
ATOM 919 N N . ALA A 1 112 ? 1.288 -7.557 -14.710 1.00 97.69 112 ALA A N 1
ATOM 920 C CA . ALA A 1 112 ? 2.098 -7.485 -13.497 1.00 97.69 112 ALA A CA 1
ATOM 921 C C . ALA A 1 112 ? 2.665 -8.856 -13.126 1.00 97.69 112 ALA A C 1
ATOM 923 O O . ALA A 1 112 ? 3.851 -8.961 -12.822 1.00 97.69 112 ALA A O 1
ATOM 924 N N . PHE A 1 113 ? 1.852 -9.910 -13.212 1.00 98.19 113 PHE A N 1
ATOM 925 C CA . PHE A 1 113 ? 2.289 -11.272 -12.927 1.00 98.19 113 PHE A CA 1
ATOM 926 C C . PHE A 1 113 ? 3.398 -11.706 -13.883 1.00 98.19 113 PHE A C 1
ATOM 928 O O . PHE A 1 113 ? 4.476 -12.093 -13.434 1.00 98.19 113 PHE A O 1
ATOM 935 N N . GLU A 1 114 ? 3.175 -11.543 -15.186 1.00 97.50 114 GLU A N 1
ATOM 936 C CA . GLU A 1 114 ? 4.152 -11.913 -16.206 1.00 97.50 114 GLU A CA 1
ATOM 937 C C . GLU A 1 114 ? 5.490 -11.179 -16.025 1.00 97.50 114 GLU A C 1
ATOM 939 O O . GLU A 1 114 ? 6.555 -11.798 -16.065 1.00 97.50 114 GLU A O 1
ATOM 944 N N . GLN A 1 115 ? 5.464 -9.859 -15.820 1.00 97.69 115 GLN A N 1
ATOM 945 C CA . GLN A 1 115 ? 6.700 -9.077 -15.756 1.00 97.69 115 GLN A CA 1
ATOM 946 C C . GLN A 1 115 ? 7.441 -9.247 -14.425 1.00 97.69 115 GLN A C 1
ATOM 948 O O . GLN A 1 115 ? 8.669 -9.334 -14.417 1.00 97.69 115 GLN A O 1
ATOM 953 N N . LEU A 1 116 ? 6.733 -9.333 -13.297 1.00 97.44 116 LEU A N 1
ATOM 954 C CA . LEU A 1 116 ? 7.370 -9.534 -11.992 1.00 97.44 116 LEU A CA 1
ATOM 955 C C . LEU A 1 116 ? 7.988 -10.935 -11.870 1.00 97.44 116 LEU A C 1
ATOM 957 O O . LEU A 1 116 ? 9.038 -11.081 -11.242 1.00 97.44 116 LEU A O 1
ATOM 961 N N . GLU A 1 117 ? 7.418 -11.960 -12.513 1.00 97.62 117 GLU A N 1
ATOM 962 C CA . GLU A 1 117 ? 8.010 -13.306 -12.559 1.00 97.62 117 GLU A CA 1
ATOM 963 C C . GLU A 1 117 ? 9.387 -13.342 -13.233 1.00 97.62 117 GLU A C 1
ATOM 965 O O . GLU A 1 117 ? 10.217 -14.187 -12.884 1.00 97.62 117 GLU A O 1
ATOM 970 N N . ARG A 1 118 ? 9.667 -12.383 -14.124 1.00 96.69 118 ARG A N 1
ATOM 971 C CA . ARG A 1 118 ? 10.963 -12.229 -14.801 1.00 96.69 118 ARG A CA 1
ATOM 972 C C . ARG A 1 118 ? 12.037 -11.584 -13.918 1.00 96.69 118 ARG A C 1
ATOM 974 O O . ARG A 1 118 ? 13.215 -11.658 -14.255 1.00 96.69 118 ARG A O 1
ATOM 981 N N . ILE A 1 119 ? 11.677 -10.971 -12.786 1.00 96.88 119 ILE A N 1
ATOM 982 C CA . ILE A 1 119 ? 12.650 -10.379 -11.854 1.00 96.88 119 ILE A CA 1
ATOM 983 C C . ILE A 1 119 ? 13.304 -11.495 -11.036 1.00 96.88 119 ILE A C 1
ATOM 985 O O . ILE A 1 119 ? 12.685 -12.028 -10.116 1.00 96.88 119 ILE A O 1
ATOM 989 N N . GLU A 1 120 ? 14.558 -11.841 -11.329 1.00 96.62 120 GLU A N 1
ATOM 990 C CA . GLU A 1 120 ? 15.274 -12.951 -10.670 1.00 96.62 120 GLU A CA 1
ATOM 991 C C . GLU A 1 120 ? 15.437 -12.764 -9.150 1.00 96.62 120 GLU A C 1
ATOM 993 O O . GLU A 1 120 ? 15.326 -13.715 -8.377 1.00 96.62 120 GLU A O 1
ATOM 998 N N . SER A 1 121 ? 15.672 -11.529 -8.699 1.00 96.62 121 SER A N 1
ATOM 999 C CA . SER A 1 121 ? 15.841 -11.213 -7.278 1.00 96.62 121 SER A CA 1
ATOM 1000 C C . SER A 1 121 ? 14.499 -11.251 -6.542 1.00 96.62 121 SER A C 1
ATOM 1002 O O . SER A 1 121 ? 13.696 -10.324 -6.660 1.00 96.62 121 SER A O 1
ATOM 1004 N N . LEU A 1 122 ? 14.267 -12.296 -5.737 1.00 95.31 122 LEU A N 1
ATOM 1005 C CA . LEU A 1 122 ? 13.049 -12.434 -4.923 1.00 95.31 122 LEU A CA 1
ATOM 1006 C C . LEU A 1 122 ? 12.802 -11.235 -3.985 1.00 95.31 122 LEU A C 1
ATOM 1008 O O . LEU A 1 122 ? 11.666 -10.763 -3.946 1.00 95.31 122 LEU A O 1
ATOM 1012 N N . PRO A 1 123 ? 13.810 -10.683 -3.271 1.00 95.25 123 PRO A N 1
ATOM 1013 C CA . PRO A 1 123 ? 13.592 -9.495 -2.444 1.00 95.25 123 PRO A CA 1
ATOM 1014 C C . PRO A 1 123 ? 13.150 -8.275 -3.256 1.00 95.25 123 PRO A C 1
ATOM 1016 O O . PRO A 1 123 ? 12.246 -7.557 -2.836 1.00 95.25 123 PRO A O 1
ATOM 1019 N N . LEU A 1 124 ? 13.752 -8.057 -4.432 1.00 96.00 124 LEU A N 1
ATOM 1020 C CA . LEU A 1 124 ? 13.379 -6.946 -5.308 1.00 96.00 124 LEU A CA 1
ATOM 1021 C C . LEU A 1 124 ? 11.970 -7.139 -5.870 1.00 96.00 124 LEU A C 1
ATOM 1023 O O . LEU A 1 124 ? 11.173 -6.209 -5.849 1.00 96.00 124 LEU A O 1
ATOM 1027 N N . ARG A 1 125 ? 11.640 -8.356 -6.310 1.00 97.19 125 ARG A N 1
ATOM 1028 C CA . ARG A 1 125 ? 10.301 -8.722 -6.780 1.00 97.19 125 ARG A CA 1
ATOM 1029 C C . ARG A 1 125 ? 9.241 -8.444 -5.714 1.00 97.19 125 ARG A C 1
ATOM 1031 O O . ARG A 1 125 ? 8.238 -7.805 -6.016 1.00 97.19 125 ARG A O 1
ATOM 1038 N N . ALA A 1 126 ? 9.492 -8.864 -4.472 1.00 96.12 126 ALA A N 1
ATOM 1039 C CA . ALA A 1 126 ? 8.600 -8.602 -3.350 1.00 96.12 126 ALA A CA 1
ATOM 1040 C C . ALA A 1 126 ? 8.445 -7.092 -3.094 1.00 96.12 126 ALA A C 1
ATOM 1042 O O . ALA A 1 126 ? 7.319 -6.620 -2.980 1.00 96.12 126 ALA A O 1
ATOM 1043 N N . ALA A 1 127 ? 9.541 -6.324 -3.086 1.00 96.00 127 ALA A N 1
ATOM 1044 C CA . ALA A 1 127 ? 9.500 -4.873 -2.881 1.00 96.00 127 ALA A CA 1
ATOM 1045 C C . ALA A 1 127 ? 8.729 -4.126 -3.986 1.00 96.00 127 ALA A C 1
ATOM 1047 O O . ALA A 1 127 ? 7.937 -3.234 -3.698 1.00 96.00 127 ALA A O 1
ATOM 1048 N N . VAL A 1 128 ? 8.916 -4.506 -5.253 1.00 97.25 128 VAL A N 1
ATOM 1049 C CA . VAL A 1 128 ? 8.160 -3.921 -6.371 1.00 97.25 128 VAL A CA 1
ATOM 1050 C C . VAL A 1 128 ? 6.680 -4.309 -6.285 1.00 97.25 128 VAL A C 1
ATOM 1052 O O . VAL A 1 128 ? 5.814 -3.456 -6.465 1.00 97.25 128 VAL A O 1
ATOM 1055 N N . SER A 1 129 ? 6.373 -5.571 -5.963 1.00 97.69 129 SER A N 1
ATOM 1056 C CA . SER A 1 129 ? 4.988 -6.032 -5.794 1.00 97.69 129 SER A CA 1
ATOM 1057 C C . SER A 1 129 ? 4.264 -5.315 -4.649 1.00 97.69 129 SER A C 1
ATOM 1059 O O . SER A 1 129 ? 3.096 -4.965 -4.792 1.00 97.69 129 SER A O 1
ATOM 1061 N N . ASP A 1 130 ? 4.976 -5.038 -3.554 1.00 97.19 130 ASP A N 1
ATOM 1062 C CA . ASP A 1 130 ? 4.478 -4.293 -2.399 1.00 97.19 130 ASP A CA 1
ATOM 1063 C C . ASP A 1 130 ? 4.157 -2.839 -2.766 1.00 97.19 130 ASP A C 1
ATOM 1065 O O . ASP A 1 130 ? 3.075 -2.330 -2.470 1.00 97.19 130 ASP A O 1
ATOM 1069 N N . TRP A 1 131 ? 5.053 -2.194 -3.520 1.00 97.19 131 TRP A N 1
ATOM 1070 C CA . TRP A 1 131 ? 4.833 -0.842 -4.029 1.00 97.19 131 TRP A CA 1
ATOM 1071 C C . TRP A 1 131 ? 3.598 -0.759 -4.945 1.00 97.19 131 TRP A C 1
ATOM 1073 O O . TRP A 1 131 ? 2.757 0.124 -4.769 1.00 97.19 131 TRP A O 1
ATOM 1083 N N . ILE A 1 132 ? 3.447 -1.704 -5.885 1.00 97.62 132 ILE A N 1
ATOM 1084 C CA . ILE A 1 132 ? 2.274 -1.772 -6.776 1.00 97.62 132 ILE A CA 1
ATOM 1085 C C . ILE A 1 132 ? 0.993 -1.966 -5.958 1.00 97.62 132 ILE A C 1
ATOM 1087 O O . ILE A 1 132 ? 0.012 -1.254 -6.166 1.00 97.62 132 ILE A O 1
ATOM 1091 N N . ALA A 1 133 ? 0.999 -2.913 -5.019 1.00 97.38 133 ALA A N 1
ATOM 1092 C CA . ALA A 1 133 ? -0.155 -3.223 -4.186 1.00 97.38 133 ALA A CA 1
ATOM 1093 C C . ALA A 1 133 ? -0.561 -2.045 -3.292 1.00 97.38 133 ALA A C 1
ATOM 1095 O O . ALA A 1 133 ? -1.744 -1.724 -3.208 1.00 97.38 133 ALA A O 1
ATOM 1096 N N . SER A 1 134 ? 0.413 -1.348 -2.704 1.00 95.62 134 SER A N 1
ATOM 1097 C CA . SER A 1 134 ? 0.183 -0.126 -1.929 1.00 95.62 134 SER A CA 1
ATOM 1098 C C . SER A 1 134 ? -0.518 0.940 -2.763 1.00 95.62 134 SER A C 1
ATOM 1100 O O . SER A 1 134 ? -1.454 1.589 -2.294 1.00 95.62 134 SER A O 1
ATOM 1102 N N . ARG A 1 135 ? -0.111 1.103 -4.028 1.00 95.44 135 ARG A N 1
ATOM 1103 C CA . ARG A 1 135 ? -0.750 2.078 -4.908 1.00 95.44 135 ARG A CA 1
ATOM 1104 C C . ARG A 1 135 ? -2.157 1.654 -5.339 1.00 95.44 135 ARG A C 1
ATOM 1106 O O . ARG A 1 135 ? -3.039 2.501 -5.415 1.00 95.44 135 ARG A O 1
ATOM 1113 N N . LEU A 1 136 ? -2.389 0.362 -5.556 1.00 96.00 136 LEU A N 1
ATOM 1114 C CA . LEU A 1 136 ? -3.728 -0.178 -5.809 1.00 96.00 136 LEU A CA 1
ATOM 1115 C C . LEU A 1 136 ? -4.663 0.002 -4.604 1.00 96.00 136 LEU A C 1
ATOM 1117 O O . LEU A 1 136 ? -5.828 0.332 -4.799 1.00 96.00 136 LEU A O 1
ATOM 1121 N N . LEU A 1 137 ? -4.169 -0.167 -3.372 1.00 94.81 137 LEU A N 1
ATOM 1122 C CA . LEU A 1 137 ? -4.957 0.076 -2.157 1.00 94.81 137 LEU A CA 1
ATOM 1123 C C . LEU A 1 137 ? -5.435 1.527 -2.072 1.00 94.81 137 LEU A C 1
ATOM 1125 O O . LEU A 1 137 ? -6.621 1.752 -1.862 1.00 94.81 137 LEU A O 1
ATOM 1129 N N . GLN A 1 138 ? -4.548 2.492 -2.334 1.00 91.69 138 GLN A N 1
ATOM 1130 C CA . GLN A 1 138 ? -4.901 3.921 -2.356 1.00 91.69 138 GLN A CA 1
ATOM 1131 C C . GLN A 1 138 ? -5.992 4.260 -3.382 1.00 91.69 138 GLN A C 1
ATOM 1133 O O . GLN A 1 138 ? -6.724 5.227 -3.213 1.00 91.69 138 GLN A O 1
ATOM 1138 N N . GLU A 1 139 ? -6.108 3.460 -4.439 1.00 92.81 139 GLU A N 1
ATOM 1139 C CA . GLU A 1 139 ? -7.115 3.608 -5.494 1.00 92.81 139 GLU A CA 1
ATOM 1140 C C . GLU A 1 139 ? -8.319 2.689 -5.293 1.00 92.81 139 GLU A C 1
ATOM 1142 O O . GLU A 1 139 ? -9.080 2.418 -6.224 1.00 92.81 139 GLU A O 1
ATOM 1147 N N . ARG A 1 140 ? -8.482 2.179 -4.067 1.00 92.94 140 ARG A N 1
ATOM 1148 C CA . ARG A 1 140 ? -9.580 1.302 -3.651 1.00 92.94 140 ARG A CA 1
ATOM 1149 C C . ARG A 1 140 ? -9.648 -0.016 -4.439 1.00 92.94 140 ARG A C 1
ATOM 1151 O O . ARG A 1 140 ? -10.656 -0.714 -4.406 1.00 92.94 140 ARG A O 1
ATOM 1158 N N . GLN A 1 141 ? -8.549 -0.425 -5.074 1.00 95.81 141 GLN A N 1
ATOM 1159 C CA . GLN A 1 141 ? -8.401 -1.695 -5.796 1.00 95.81 141 GLN A CA 1
ATOM 1160 C C . GLN A 1 141 ? -7.857 -2.805 -4.880 1.00 95.81 141 GLN A C 1
ATOM 1162 O O . GLN A 1 141 ? -6.925 -3.541 -5.221 1.00 95.81 141 GLN A O 1
ATOM 1167 N N . ALA A 1 142 ? -8.431 -2.938 -3.682 1.00 96.50 142 ALA A N 1
ATOM 1168 C CA . ALA A 1 142 ? -7.924 -3.844 -2.651 1.00 96.50 142 ALA A CA 1
ATOM 1169 C C . ALA A 1 142 ? -7.876 -5.333 -3.070 1.00 96.50 142 ALA A C 1
ATOM 1171 O O . ALA A 1 142 ? -6.874 -5.992 -2.777 1.00 96.50 142 ALA A O 1
ATOM 1172 N N . PRO A 1 143 ? -8.864 -5.894 -3.804 1.00 97.50 143 PRO A N 1
ATOM 1173 C CA . PRO A 1 143 ? -8.770 -7.272 -4.294 1.00 97.50 143 PRO A CA 1
ATOM 1174 C C . PRO A 1 143 ? -7.556 -7.516 -5.207 1.00 97.50 143 PRO A C 1
ATOM 1176 O O . PRO A 1 143 ? -6.895 -8.553 -5.095 1.00 97.50 143 PRO A O 1
ATOM 1179 N N . ALA A 1 144 ? -7.223 -6.551 -6.070 1.00 97.75 144 ALA A N 1
ATOM 1180 C CA . ALA A 1 144 ? -6.057 -6.611 -6.950 1.00 97.75 144 ALA A CA 1
ATOM 1181 C C . ALA A 1 144 ? -4.746 -6.590 -6.150 1.00 97.75 144 ALA A C 1
ATOM 1183 O O . ALA A 1 144 ? -3.864 -7.425 -6.375 1.00 97.75 144 ALA A O 1
ATOM 1184 N N . ALA A 1 145 ? -4.652 -5.696 -5.159 1.00 98.00 145 ALA A N 1
ATOM 1185 C CA . ALA A 1 145 ? -3.513 -5.614 -4.248 1.00 98.00 145 ALA A CA 1
ATOM 1186 C C . ALA A 1 145 ? -3.270 -6.946 -3.517 1.00 98.00 145 ALA A C 1
ATOM 1188 O O . ALA A 1 145 ? -2.158 -7.479 -3.545 1.00 98.00 145 ALA A O 1
ATOM 1189 N N . VAL A 1 146 ? -4.326 -7.549 -2.950 1.00 98.44 146 VAL A N 1
ATOM 1190 C CA . VAL A 1 146 ? -4.242 -8.849 -2.261 1.00 98.44 146 VAL A CA 1
ATOM 1191 C C . VAL A 1 146 ? -3.726 -9.944 -3.190 1.00 98.44 146 VAL A C 1
ATOM 1193 O O . VAL A 1 146 ? -2.921 -10.768 -2.753 1.00 98.44 146 VAL A O 1
ATOM 1196 N N . ARG A 1 147 ? -4.165 -9.981 -4.455 1.00 98.38 147 ARG A N 1
ATOM 1197 C CA . ARG A 1 147 ? -3.699 -10.978 -5.433 1.00 98.38 147 ARG A CA 1
ATOM 1198 C C . ARG A 1 147 ? -2.211 -10.834 -5.731 1.00 98.38 147 ARG A C 1
ATOM 1200 O O . ARG A 1 147 ? -1.501 -11.835 -5.667 1.00 98.38 147 ARG A O 1
ATOM 1207 N N . ILE A 1 148 ? -1.741 -9.613 -5.993 1.00 98.25 148 ILE A N 1
ATOM 1208 C CA . ILE A 1 148 ? -0.322 -9.328 -6.259 1.00 98.25 148 ILE A CA 1
ATOM 1209 C C . ILE A 1 148 ? 0.548 -9.719 -5.063 1.00 98.25 148 ILE A C 1
ATOM 1211 O O . ILE A 1 148 ? 1.481 -10.508 -5.214 1.00 98.25 148 ILE A O 1
ATOM 1215 N N . MET A 1 149 ? 0.204 -9.254 -3.863 1.00 98.31 149 MET A N 1
ATOM 1216 C CA . MET A 1 149 ? 0.966 -9.575 -2.653 1.00 98.31 149 MET A CA 1
ATOM 1217 C C . MET A 1 149 ? 0.926 -11.071 -2.331 1.00 98.31 149 MET A C 1
ATOM 1219 O O . MET A 1 149 ? 1.949 -11.652 -1.986 1.00 98.31 149 MET A O 1
ATOM 1223 N N . SER A 1 150 ? -0.231 -11.729 -2.475 1.00 98.25 150 SER A N 1
ATOM 1224 C CA . SER A 1 150 ? -0.357 -13.169 -2.194 1.00 98.25 150 SER A CA 1
ATOM 1225 C C . SER A 1 150 ? 0.483 -14.032 -3.136 1.00 98.25 150 SER A C 1
ATOM 1227 O O . SER A 1 150 ? 0.924 -15.098 -2.716 1.00 98.25 150 SER A O 1
ATOM 1229 N N . HIS A 1 151 ? 0.680 -13.596 -4.386 1.00 98.25 151 HIS A N 1
ATOM 1230 C CA . HIS A 1 151 ? 1.473 -14.325 -5.380 1.00 98.25 151 HIS A CA 1
ATOM 1231 C C . HIS A 1 151 ? 2.978 -14.136 -5.174 1.00 98.25 151 HIS A C 1
ATOM 1233 O O . HIS A 1 151 ? 3.741 -15.092 -5.288 1.00 98.25 151 HIS A O 1
ATOM 1239 N N . PHE A 1 152 ? 3.413 -12.913 -4.855 1.00 98.06 152 PHE A N 1
ATOM 1240 C CA . PHE A 1 152 ? 4.838 -12.567 -4.829 1.00 98.06 152 PHE A CA 1
ATOM 1241 C C . PHE A 1 152 ? 5.481 -12.530 -3.448 1.00 98.06 152 PHE A C 1
ATOM 1243 O O . PHE A 1 152 ? 6.709 -12.601 -3.352 1.00 98.06 152 PHE A O 1
ATOM 1250 N N . PHE A 1 153 ? 4.701 -12.439 -2.371 1.00 97.88 153 PHE A N 1
ATOM 1251 C CA . PHE A 1 153 ? 5.271 -12.542 -1.034 1.00 97.88 153 PHE A CA 1
ATOM 1252 C C . PHE A 1 153 ? 5.597 -14.005 -0.714 1.00 97.88 153 PHE A C 1
ATOM 1254 O O . PHE A 1 153 ? 4.819 -14.897 -1.057 1.00 97.88 153 PHE A O 1
ATOM 1261 N N . PRO A 1 154 ? 6.708 -14.270 0.002 1.00 96.69 154 PRO A N 1
ATOM 1262 C CA . PRO A 1 154 ? 7.069 -15.624 0.416 1.00 96.69 154 PRO A CA 1
ATOM 1263 C C . PRO A 1 154 ? 6.055 -16.176 1.433 1.00 96.69 154 PRO A C 1
ATOM 1265 O O . PRO A 1 154 ? 5.027 -15.555 1.715 1.00 96.69 154 PRO A O 1
ATOM 1268 N N . SER A 1 155 ? 6.306 -17.344 2.021 1.00 97.38 155 SER A N 1
ATOM 1269 C CA . SER A 1 155 ? 5.404 -17.878 3.050 1.00 97.38 155 SER A CA 1
ATOM 1270 C C . SER A 1 155 ? 5.337 -16.966 4.293 1.00 97.38 155 SER A C 1
ATOM 1272 O O . SER A 1 155 ? 6.268 -16.214 4.581 1.00 97.38 155 SER A O 1
ATOM 1274 N N . ILE A 1 156 ? 4.260 -17.047 5.090 1.00 98.06 156 ILE A N 1
ATOM 1275 C CA . ILE A 1 156 ? 4.079 -16.246 6.330 1.00 98.06 156 ILE A CA 1
ATOM 1276 C C . ILE A 1 156 ? 5.307 -16.330 7.264 1.00 98.06 156 ILE A C 1
ATOM 1278 O O . ILE A 1 156 ? 5.703 -15.346 7.905 1.00 98.06 156 ILE A O 1
ATOM 1282 N N . ALA A 1 157 ? 5.927 -17.513 7.336 1.00 97.38 157 ALA A N 1
ATOM 1283 C CA . ALA A 1 157 ? 7.100 -17.773 8.165 1.00 97.38 157 ALA A CA 1
ATOM 1284 C C . ALA A 1 157 ? 8.360 -17.042 7.669 1.00 97.38 157 ALA A C 1
ATOM 1286 O O . ALA A 1 157 ? 9.180 -16.640 8.491 1.00 97.38 157 ALA A O 1
ATOM 1287 N N . GLU A 1 158 ? 8.476 -16.791 6.367 1.00 97.12 158 GLU A N 1
ATOM 1288 C CA . GLU A 1 158 ? 9.636 -16.158 5.724 1.00 97.12 158 GLU A CA 1
ATOM 1289 C C . GLU A 1 158 ? 9.464 -14.645 5.527 1.00 97.12 158 GLU A C 1
ATOM 1291 O O . GLU A 1 158 ? 10.453 -13.923 5.448 1.00 97.12 158 GLU A O 1
ATOM 1296 N N . ARG A 1 159 ? 8.220 -14.148 5.493 1.00 96.88 159 ARG A N 1
ATOM 1297 C CA . ARG A 1 159 ? 7.911 -12.713 5.374 1.00 96.88 159 ARG A CA 1
ATOM 1298 C C . ARG A 1 159 ? 8.487 -11.890 6.525 1.00 96.88 159 ARG A C 1
ATOM 1300 O O . ARG A 1 159 ? 8.520 -12.338 7.681 1.00 96.88 159 ARG A O 1
ATOM 1307 N N . THR A 1 160 ? 8.856 -10.647 6.233 1.00 96.44 160 THR A N 1
ATOM 1308 C CA . THR A 1 160 ? 9.143 -9.651 7.273 1.00 96.44 160 THR A CA 1
ATOM 1309 C C . THR A 1 160 ? 7.868 -9.334 8.073 1.00 96.44 160 THR A C 1
ATOM 1311 O O . THR A 1 160 ? 6.757 -9.638 7.623 1.00 96.44 160 THR A O 1
ATOM 1314 N N . PRO A 1 161 ? 7.978 -8.739 9.274 1.00 97.25 161 PRO A N 1
ATOM 1315 C CA . PRO A 1 161 ? 6.793 -8.309 10.009 1.00 97.25 161 PRO A CA 1
ATOM 1316 C C . PRO A 1 161 ? 5.937 -7.313 9.218 1.00 97.25 161 PRO A C 1
ATOM 1318 O O . PRO A 1 161 ? 4.721 -7.448 9.206 1.00 97.25 161 PRO A O 1
ATOM 1321 N N . VAL A 1 162 ? 6.584 -6.390 8.498 1.00 96.25 162 VAL A N 1
ATOM 1322 C CA . VAL A 1 162 ? 5.932 -5.393 7.634 1.00 96.25 162 VAL A CA 1
ATOM 1323 C C . VAL A 1 162 ? 5.129 -6.078 6.526 1.00 96.25 162 VAL A C 1
ATOM 1325 O O . VAL A 1 162 ? 3.921 -5.917 6.476 1.00 96.25 162 VAL A O 1
ATOM 1328 N N . GLN A 1 163 ? 5.731 -6.999 5.767 1.00 96.88 163 GLN A N 1
ATOM 1329 C CA . GLN A 1 163 ? 5.019 -7.747 4.718 1.00 96.88 163 GLN A CA 1
ATOM 1330 C C . GLN A 1 163 ? 3.810 -8.542 5.239 1.00 96.88 163 GLN A C 1
ATOM 1332 O O . GLN A 1 163 ? 2.804 -8.690 4.546 1.00 96.88 163 GLN A O 1
ATOM 1337 N N . ASN A 1 164 ? 3.911 -9.104 6.447 1.00 98.19 164 ASN A N 1
ATOM 1338 C CA . ASN A 1 164 ? 2.789 -9.792 7.083 1.00 98.19 164 ASN A CA 1
ATOM 1339 C C . ASN A 1 164 ? 1.678 -8.815 7.494 1.00 98.19 164 ASN A C 1
ATOM 1341 O O . ASN A 1 164 ? 0.506 -9.133 7.309 1.00 98.19 164 ASN A O 1
ATOM 1345 N N . ASN A 1 165 ? 2.039 -7.648 8.029 1.00 97.88 165 ASN A N 1
ATOM 1346 C CA . ASN A 1 165 ? 1.092 -6.588 8.352 1.00 97.88 165 ASN A CA 1
ATOM 1347 C C . ASN A 1 165 ? 0.381 -6.069 7.097 1.00 97.88 165 ASN A C 1
ATOM 1349 O O . ASN A 1 165 ? -0.844 -6.045 7.066 1.00 97.88 165 ASN A O 1
ATOM 1353 N N . ASP A 1 166 ? 1.131 -5.731 6.052 1.00 97.38 166 ASP A N 1
ATOM 1354 C CA . ASP A 1 166 ? 0.585 -5.079 4.862 1.00 97.38 166 ASP A CA 1
ATOM 1355 C C . ASP A 1 166 ? -0.379 -6.004 4.114 1.00 97.38 166 ASP A C 1
ATOM 1357 O O . ASP A 1 166 ? -1.458 -5.580 3.702 1.00 97.38 166 ASP A O 1
ATOM 1361 N N . LEU A 1 167 ? -0.062 -7.302 4.008 1.00 98.25 167 LEU A N 1
ATOM 1362 C CA . LEU A 1 167 ? -0.983 -8.267 3.402 1.00 98.25 167 LEU A CA 1
ATOM 1363 C C . LEU A 1 167 ? -2.209 -8.538 4.288 1.00 98.25 167 LEU A C 1
ATOM 1365 O O . LEU A 1 167 ? -3.319 -8.661 3.765 1.00 98.25 167 LEU A O 1
ATOM 1369 N N . ALA A 1 168 ? -2.047 -8.586 5.615 1.00 98.50 168 ALA A N 1
ATOM 1370 C CA . ALA A 1 168 ? -3.185 -8.700 6.526 1.00 98.50 168 ALA A CA 1
ATOM 1371 C C . ALA A 1 168 ? -4.125 -7.492 6.397 1.00 98.50 168 ALA A C 1
ATOM 1373 O O . ALA A 1 168 ? -5.342 -7.667 6.313 1.00 98.50 168 ALA A O 1
ATOM 1374 N N . TYR A 1 169 ? -3.560 -6.285 6.318 1.00 98.00 169 TYR A N 1
ATOM 1375 C CA . TYR A 1 169 ? -4.303 -5.048 6.122 1.00 98.00 169 TYR A CA 1
ATOM 1376 C C . TYR A 1 169 ? -5.017 -5.036 4.766 1.00 98.00 169 TYR A C 1
ATOM 1378 O O . TYR A 1 169 ? -6.232 -4.859 4.717 1.00 98.00 169 TYR A O 1
ATOM 1386 N N . ALA A 1 170 ? -4.318 -5.360 3.673 1.00 98.12 170 ALA A N 1
ATOM 1387 C CA . ALA A 1 170 ? -4.914 -5.455 2.339 1.00 98.12 170 ALA A CA 1
ATOM 1388 C C . ALA A 1 170 ? -6.105 -6.432 2.299 1.00 98.12 170 ALA A C 1
ATOM 1390 O O . ALA A 1 170 ? -7.147 -6.137 1.711 1.00 98.12 170 ALA A O 1
ATOM 1391 N N . ARG A 1 171 ? -5.984 -7.590 2.967 1.00 98.56 171 ARG A N 1
ATOM 1392 C CA . ARG A 1 171 ? -7.079 -8.564 3.113 1.00 98.56 171 ARG A CA 1
ATOM 1393 C C . ARG A 1 171 ? -8.251 -8.024 3.920 1.00 98.56 171 ARG A C 1
ATOM 1395 O O . ARG A 1 171 ? -9.394 -8.319 3.572 1.00 98.56 171 ARG A O 1
ATOM 1402 N N . ALA A 1 172 ? -7.973 -7.270 4.981 1.00 98.25 172 ALA A N 1
ATOM 1403 C CA . ALA A 1 172 ? -8.990 -6.624 5.798 1.00 98.25 172 ALA A CA 1
ATOM 1404 C C . ALA A 1 172 ? -9.784 -5.603 4.970 1.00 98.25 172 ALA A C 1
ATOM 1406 O O . ALA A 1 172 ? -11.010 -5.692 4.922 1.00 98.25 172 ALA A O 1
ATOM 1407 N N . ILE A 1 173 ? -9.099 -4.724 4.228 1.00 97.06 173 ILE A N 1
ATOM 1408 C CA . ILE A 1 173 ? -9.742 -3.738 3.345 1.00 97.06 173 ILE A CA 1
ATOM 1409 C C . ILE A 1 173 ? -10.582 -4.422 2.264 1.00 97.06 173 ILE A C 1
ATOM 1411 O O . ILE A 1 173 ? -11.749 -4.087 2.075 1.00 97.06 173 ILE A O 1
ATOM 1415 N N . ALA A 1 174 ? -10.037 -5.449 1.609 1.00 97.25 174 ALA A N 1
ATOM 1416 C CA . ALA A 1 174 ? -10.767 -6.229 0.610 1.00 97.25 174 ALA A CA 1
ATOM 1417 C C . ALA A 1 174 ? -11.860 -7.141 1.208 1.00 97.25 174 ALA A C 1
ATOM 1419 O O . ALA A 1 174 ? -12.623 -7.743 0.456 1.00 97.25 174 ALA A O 1
ATOM 1420 N N . ARG A 1 175 ? -11.930 -7.282 2.541 1.00 97.81 175 ARG A N 1
ATOM 1421 C CA . ARG A 1 175 ? -12.815 -8.210 3.268 1.00 97.81 175 ARG A CA 1
ATOM 1422 C C . ARG A 1 175 ? -12.728 -9.659 2.766 1.00 97.81 175 ARG A C 1
ATOM 1424 O O . ARG A 1 175 ? -13.728 -10.372 2.708 1.00 97.81 175 ARG A O 1
ATOM 1431 N N . VAL A 1 176 ? -11.521 -10.121 2.433 1.00 98.12 176 VAL A N 1
ATOM 1432 C CA . VAL A 1 176 ? -11.267 -11.482 1.924 1.00 98.12 176 VAL A CA 1
ATOM 1433 C C . VAL A 1 176 ? -10.337 -12.265 2.840 1.00 98.12 176 VAL A C 1
ATOM 1435 O O . VAL A 1 176 ? -9.309 -11.764 3.286 1.00 98.12 176 VAL A O 1
ATOM 1438 N N . ASN A 1 177 ? -10.652 -13.543 3.071 1.00 98.06 177 ASN A N 1
ATOM 1439 C CA . ASN A 1 177 ? -9.817 -14.470 3.846 1.00 98.06 177 ASN A CA 1
ATOM 1440 C C . ASN A 1 177 ? -9.393 -13.915 5.226 1.00 98.06 177 ASN A C 1
ATOM 1442 O O . ASN A 1 177 ? -8.222 -14.010 5.596 1.00 98.06 177 ASN A O 1
ATOM 1446 N N . LEU A 1 178 ? -10.331 -13.352 5.997 1.00 98.44 178 LEU A N 1
ATOM 1447 C CA . LEU A 1 178 ? -10.046 -12.704 7.290 1.00 98.44 178 LEU A CA 1
ATOM 1448 C C . LEU A 1 178 ? -9.337 -13.627 8.300 1.00 98.44 178 LEU A C 1
ATOM 1450 O O . LEU A 1 178 ? -8.513 -13.172 9.090 1.00 98.44 178 LEU A O 1
ATOM 1454 N N . ASP A 1 179 ? -9.586 -14.938 8.250 1.00 98.56 179 ASP A N 1
ATOM 1455 C CA . ASP A 1 179 ? -8.861 -15.913 9.077 1.00 98.56 179 ASP A CA 1
ATOM 1456 C C . ASP A 1 179 ? -7.369 -15.984 8.741 1.00 98.56 179 ASP A C 1
ATOM 1458 O O . ASP A 1 179 ? -6.530 -16.144 9.630 1.00 98.56 179 ASP A O 1
ATOM 1462 N N . LEU A 1 180 ? -7.026 -15.859 7.456 1.00 98.31 180 LEU A N 1
ATOM 1463 C CA . LEU A 1 180 ? -5.638 -15.793 7.015 1.00 98.31 180 LEU A CA 1
ATOM 1464 C C . LEU A 1 180 ? -5.020 -14.444 7.387 1.00 98.31 180 LEU A C 1
ATOM 1466 O O . LEU A 1 180 ? -3.914 -14.441 7.923 1.00 98.31 180 LEU A O 1
ATOM 1470 N N . ALA A 1 181 ? -5.764 -13.344 7.220 1.00 98.56 181 ALA A N 1
ATOM 1471 C CA . ALA A 1 181 ? -5.342 -12.015 7.665 1.00 98.56 181 ALA A CA 1
ATOM 1472 C C . ALA A 1 181 ? -4.990 -12.012 9.162 1.00 98.56 181 ALA A C 1
ATOM 1474 O O . ALA A 1 181 ? -3.933 -11.520 9.548 1.00 98.56 181 ALA A O 1
ATOM 1475 N N . SER A 1 182 ? -5.809 -12.658 10.007 1.00 98.50 182 SER A N 1
ATOM 1476 C CA . SER A 1 182 ? -5.516 -12.792 11.441 1.00 98.50 182 SER A CA 1
ATOM 1477 C C . SER A 1 182 ? -4.209 -13.547 11.692 1.00 98.50 182 SER A C 1
ATOM 1479 O O . SER A 1 182 ? -3.425 -13.138 12.544 1.00 98.50 182 SER A O 1
ATOM 1481 N N . LYS A 1 183 ? -3.946 -14.642 10.967 1.00 98.56 183 LYS A N 1
ATOM 1482 C CA . LYS A 1 183 ? -2.694 -15.407 11.114 1.00 98.56 183 LYS A CA 1
ATOM 1483 C C . LYS A 1 183 ? -1.470 -14.598 10.682 1.00 98.56 183 LYS A C 1
ATOM 1485 O O . LYS A 1 183 ? -0.420 -14.719 11.314 1.00 98.56 183 LYS A O 1
ATOM 1490 N N . GLU A 1 184 ? -1.607 -13.816 9.613 1.00 98.44 184 GLU A N 1
ATOM 1491 C CA . GLU A 1 184 ? -0.566 -12.942 9.071 1.00 98.44 184 GLU A CA 1
ATOM 1492 C C . GLU A 1 184 ? -0.202 -11.851 10.087 1.00 98.44 184 GLU A C 1
ATOM 1494 O O . GLU A 1 184 ? 0.956 -11.779 10.505 1.00 98.44 184 GLU A O 1
ATOM 1499 N N . ILE A 1 185 ? -1.180 -11.100 10.605 1.00 98.25 185 ILE A N 1
ATOM 1500 C CA . ILE A 1 185 ? -0.902 -10.061 11.607 1.00 98.25 185 ILE A CA 1
ATOM 1501 C C . ILE A 1 185 ? -0.386 -10.639 12.935 1.00 98.25 185 ILE A C 1
ATOM 1503 O O . ILE A 1 185 ? 0.519 -10.077 13.550 1.00 98.25 185 ILE A O 1
ATOM 1507 N N . ASP A 1 186 ? -0.858 -11.820 13.348 1.00 97.75 186 ASP A N 1
ATOM 1508 C CA . ASP A 1 186 ? -0.314 -12.506 14.526 1.00 97.75 186 ASP A CA 1
ATOM 1509 C C . ASP A 1 186 ? 1.155 -12.913 14.320 1.00 97.75 186 ASP A C 1
ATOM 1511 O O . ASP A 1 186 ? 1.950 -12.915 15.263 1.00 97.75 186 ASP A O 1
ATOM 1515 N N . ALA A 1 187 ? 1.542 -13.272 13.092 1.00 97.62 187 ALA A N 1
ATOM 1516 C CA . ALA A 1 187 ? 2.932 -13.560 12.756 1.00 97.62 187 ALA A CA 1
ATOM 1517 C C . ALA A 1 187 ? 3.798 -12.294 12.736 1.00 97.62 187 ALA A C 1
ATOM 1519 O O . ALA A 1 187 ? 4.947 -12.364 13.174 1.00 97.62 187 ALA A O 1
ATOM 1520 N N . ALA A 1 188 ? 3.261 -11.157 12.282 1.00 97.19 188 ALA A N 1
ATOM 1521 C CA . ALA A 1 188 ? 3.941 -9.866 12.363 1.00 97.19 188 ALA A CA 1
ATOM 1522 C C . ALA A 1 188 ? 4.230 -9.484 13.824 1.00 97.19 188 ALA A C 1
ATOM 1524 O O . ALA A 1 188 ? 5.392 -9.297 14.183 1.00 97.19 188 ALA A O 1
ATOM 1525 N N . LEU A 1 189 ? 3.198 -9.490 14.676 1.00 96.56 189 LEU A N 1
ATOM 1526 C CA . LEU A 1 189 ? 3.294 -9.129 16.096 1.00 96.56 189 LEU A CA 1
ATOM 1527 C C . LEU A 1 189 ? 4.249 -10.033 16.890 1.00 96.56 189 LEU A C 1
ATOM 1529 O O . LEU A 1 189 ? 4.927 -9.560 17.795 1.00 96.56 189 LEU A O 1
ATOM 1533 N N . ARG A 1 190 ? 4.343 -11.330 16.556 1.00 96.38 190 ARG A N 1
ATOM 1534 C CA . ARG A 1 190 ? 5.301 -12.250 17.204 1.00 96.38 190 ARG A CA 1
ATOM 1535 C C . ARG A 1 190 ? 6.759 -11.983 16.832 1.00 96.38 190 ARG A C 1
ATOM 1537 O O . ARG A 1 190 ? 7.644 -12.315 17.613 1.00 96.38 190 ARG A O 1
ATOM 1544 N N . LYS A 1 191 ? 7.018 -11.480 15.623 1.00 95.50 191 LYS A N 1
ATOM 1545 C CA . LYS A 1 191 ? 8.379 -11.248 15.112 1.00 95.50 191 LYS A CA 1
ATOM 1546 C C . LYS A 1 191 ? 8.939 -9.888 15.530 1.00 95.50 191 LYS A C 1
ATOM 1548 O O . LYS A 1 191 ? 10.149 -9.688 15.455 1.00 95.50 191 LYS A O 1
ATOM 1553 N N . THR A 1 192 ? 8.089 -8.957 15.947 1.00 91.25 192 THR A N 1
ATOM 1554 C CA . THR A 1 192 ? 8.512 -7.661 16.476 1.00 91.25 192 THR A CA 1
ATOM 1555 C C . THR A 1 192 ? 8.697 -7.742 17.986 1.00 91.25 192 THR A C 1
ATOM 1557 O O . THR A 1 192 ? 7.748 -8.012 18.715 1.00 91.25 192 THR A O 1
ATOM 1560 N N . ASN A 1 193 ? 9.907 -7.457 18.472 1.00 77.44 193 ASN A N 1
ATOM 1561 C CA . ASN A 1 193 ? 10.153 -7.287 19.911 1.00 77.44 193 ASN A CA 1
ATOM 1562 C C . ASN A 1 193 ? 9.512 -6.000 20.462 1.00 77.44 193 ASN A C 1
ATOM 1564 O O . ASN A 1 193 ? 9.331 -5.859 21.669 1.00 77.44 193 ASN A O 1
ATOM 1568 N N . GLU A 1 194 ? 9.171 -5.063 19.578 1.00 77.19 194 GLU A N 1
ATOM 1569 C CA . GLU A 1 194 ? 8.535 -3.794 19.905 1.00 77.19 194 GLU A CA 1
ATOM 1570 C C . GLU A 1 194 ? 7.054 -3.844 19.537 1.00 77.19 194 GLU A C 1
ATOM 1572 O O . GLU A 1 194 ? 6.672 -4.360 18.485 1.00 77.19 194 GLU A O 1
ATOM 1577 N N . ARG A 1 195 ? 6.204 -3.290 20.408 1.00 87.94 195 ARG A N 1
ATOM 1578 C CA . ARG A 1 195 ? 4.816 -3.017 20.035 1.00 87.94 195 ARG A CA 1
ATOM 1579 C C . ARG A 1 195 ? 4.847 -1.922 18.966 1.00 87.94 195 ARG A C 1
ATOM 1581 O O . ARG A 1 195 ? 5.461 -0.888 19.198 1.00 87.94 195 ARG A O 1
ATOM 1588 N N . ASN A 1 196 ? 4.199 -2.155 17.828 1.00 95.19 196 ASN A N 1
ATOM 1589 C CA . ASN A 1 196 ? 4.043 -1.186 16.743 1.00 95.19 196 ASN A CA 1
ATOM 1590 C C . ASN A 1 196 ? 2.558 -0.803 16.635 1.00 95.19 196 ASN A C 1
ATOM 1592 O O . ASN A 1 196 ? 1.710 -1.692 16.546 1.00 95.19 196 ASN A O 1
ATOM 1596 N N . SER A 1 197 ? 2.236 0.494 16.665 1.00 95.75 197 SER A N 1
ATOM 1597 C CA . SER A 1 197 ? 0.844 0.973 16.676 1.00 95.75 197 SER A CA 1
ATOM 1598 C C . SER A 1 197 ? 0.075 0.582 15.415 1.00 95.75 197 SER A C 1
ATOM 1600 O O . SER A 1 197 ? -1.054 0.117 15.531 1.00 95.75 197 SER A O 1
ATOM 1602 N N . GLY A 1 198 ? 0.696 0.655 14.234 1.00 96.06 198 GLY A N 1
ATOM 1603 C CA . GLY A 1 198 ? 0.077 0.227 12.975 1.00 96.06 198 GLY A CA 1
ATOM 1604 C C . GLY A 1 198 ? -0.242 -1.272 12.935 1.00 96.06 198 GLY A C 1
ATOM 1605 O O . GLY A 1 198 ? -1.258 -1.681 12.374 1.00 96.06 198 GLY A O 1
ATOM 1606 N N . PHE A 1 199 ? 0.573 -2.105 13.590 1.00 97.62 199 PHE A N 1
ATOM 1607 C CA . PHE A 1 199 ? 0.314 -3.549 13.658 1.00 97.62 199 PHE A CA 1
ATOM 1608 C C . PHE A 1 199 ? -0.831 -3.867 14.624 1.00 97.62 199 PHE A C 1
ATOM 1610 O O . PHE A 1 199 ? -1.655 -4.745 14.361 1.00 97.62 199 PHE A O 1
ATOM 1617 N N . LEU A 1 200 ? -0.899 -3.151 15.751 1.00 97.69 200 LEU A N 1
ATOM 1618 C CA . LEU A 1 200 ? -2.018 -3.266 16.686 1.00 97.69 200 LEU A CA 1
ATOM 1619 C C . LEU A 1 200 ? -3.327 -2.788 16.043 1.00 97.69 200 LEU A C 1
ATOM 1621 O O . LEU A 1 200 ? -4.346 -3.455 16.205 1.00 97.69 200 LEU A O 1
ATOM 1625 N N . ASP A 1 201 ? -3.284 -1.704 15.267 1.00 98.06 201 ASP A N 1
ATOM 1626 C CA . ASP A 1 201 ? -4.435 -1.199 14.516 1.00 98.06 201 ASP A CA 1
ATOM 1627 C C . ASP A 1 201 ? -4.922 -2.210 13.470 1.00 98.06 201 ASP A C 1
ATOM 1629 O O . ASP A 1 201 ? -6.084 -2.610 13.486 1.00 98.06 201 ASP A O 1
ATOM 1633 N N . THR A 1 202 ? -4.015 -2.751 12.649 1.00 98.06 202 THR A N 1
ATOM 1634 C CA . THR A 1 202 ? -4.355 -3.809 11.682 1.00 98.06 202 THR A CA 1
ATOM 1635 C C . THR A 1 202 ? -4.970 -5.026 12.379 1.00 98.06 202 THR A C 1
ATOM 1637 O O . THR A 1 202 ? -5.946 -5.603 11.892 1.00 98.06 202 THR A O 1
ATOM 1640 N N . LYS A 1 203 ? -4.453 -5.415 13.556 1.00 98.19 203 LYS A N 1
ATOM 1641 C CA . LYS A 1 203 ? -5.030 -6.508 14.351 1.00 98.19 203 LYS A CA 1
ATOM 1642 C C . LYS A 1 203 ? -6.443 -6.174 14.823 1.00 98.19 203 LYS A C 1
ATOM 1644 O O . LYS A 1 203 ? -7.324 -7.027 14.698 1.00 98.19 203 LYS A O 1
ATOM 1649 N N . ALA A 1 204 ? -6.654 -4.972 15.355 1.00 98.38 204 ALA A N 1
ATOM 1650 C CA . ALA A 1 204 ? -7.963 -4.502 15.790 1.00 98.38 204 ALA A CA 1
ATOM 1651 C C . ALA A 1 204 ? -8.966 -4.523 14.633 1.00 98.38 204 ALA A C 1
ATOM 1653 O O . ALA A 1 204 ? -10.046 -5.099 14.764 1.00 98.38 204 ALA A O 1
ATOM 1654 N N . TRP A 1 205 ? -8.572 -3.996 13.474 1.00 98.25 205 TRP A N 1
ATOM 1655 C CA . TRP A 1 205 ? -9.420 -3.936 12.292 1.00 98.25 205 TRP A CA 1
ATOM 1656 C C . TRP A 1 205 ? -9.805 -5.323 11.765 1.00 98.25 205 TRP A C 1
ATOM 1658 O O . TRP A 1 205 ? -10.979 -5.600 11.523 1.00 98.25 205 TRP A O 1
ATOM 1668 N N . VAL A 1 206 ? -8.851 -6.256 11.680 1.00 98.50 206 VAL A N 1
ATOM 1669 C CA . VAL A 1 206 ? -9.149 -7.650 11.306 1.00 98.50 206 VAL A CA 1
ATOM 1670 C C . VAL A 1 206 ? -10.126 -8.295 12.296 1.00 98.50 206 VAL A C 1
ATOM 1672 O O . VAL A 1 206 ? -11.071 -8.963 11.877 1.00 98.50 206 VAL A O 1
ATOM 1675 N N . LEU A 1 207 ? -9.926 -8.105 13.605 1.00 98.62 207 LEU A N 1
ATOM 1676 C CA . LEU A 1 207 ? -10.814 -8.656 14.635 1.00 98.62 207 LEU A CA 1
ATOM 1677 C C . LEU A 1 207 ? -12.228 -8.075 14.552 1.00 98.62 207 LEU A C 1
ATOM 1679 O O . LEU A 1 207 ? -13.199 -8.823 14.680 1.00 98.62 207 LEU A O 1
ATOM 1683 N N . HIS A 1 208 ? -12.341 -6.773 14.304 1.00 98.44 208 HIS A N 1
ATOM 1684 C CA . HIS A 1 208 ? -13.610 -6.088 14.092 1.00 98.44 208 HIS A CA 1
ATOM 1685 C C . HIS A 1 208 ? -14.384 -6.687 12.918 1.00 98.44 208 HIS A C 1
ATOM 1687 O O . HIS A 1 208 ? -15.532 -7.096 13.072 1.00 98.44 208 HIS A O 1
ATOM 1693 N N . LEU A 1 209 ? -13.726 -6.846 11.766 1.00 98.06 209 LEU A N 1
ATOM 1694 C CA . LEU A 1 209 ? -14.338 -7.438 10.575 1.00 98.06 209 LEU A CA 1
ATOM 1695 C C . LEU A 1 209 ? -14.725 -8.915 10.768 1.00 98.06 209 LEU A C 1
ATOM 1697 O O . LEU A 1 209 ? -15.600 -9.420 10.069 1.00 98.06 209 LEU A O 1
ATOM 1701 N N . GLN A 1 210 ? -14.111 -9.611 11.729 1.00 98.44 210 GLN A N 1
ATOM 1702 C CA . GLN A 1 210 ? -14.511 -10.956 12.163 1.00 98.44 210 GLN A CA 1
ATOM 1703 C C . GLN A 1 210 ? -15.663 -10.962 13.190 1.00 98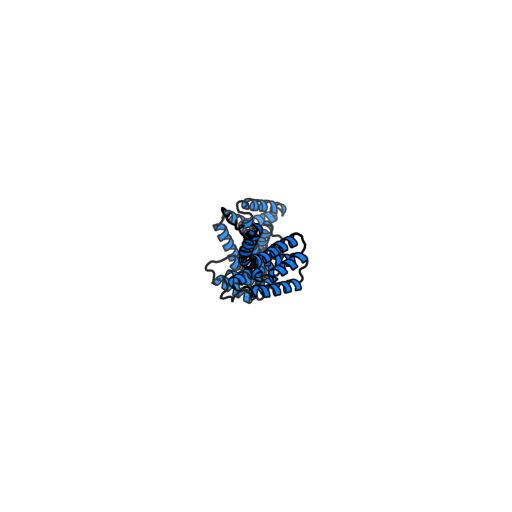.44 210 GLN A C 1
ATOM 1705 O O . GLN A 1 210 ? -16.043 -12.034 13.663 1.00 98.44 210 GLN A O 1
ATOM 1710 N N . GLY A 1 211 ? -16.190 -9.800 13.585 1.00 98.19 211 GLY A N 1
ATOM 1711 C CA . GLY A 1 211 ? -17.229 -9.658 14.609 1.00 98.19 211 GLY A CA 1
ATOM 1712 C C . GLY A 1 211 ? -16.727 -9.793 16.052 1.00 98.19 211 GLY A C 1
ATOM 1713 O O . GLY A 1 211 ? -17.528 -9.923 16.975 1.00 98.19 211 GLY A O 1
ATOM 1714 N N . LYS A 1 212 ? -15.409 -9.771 16.287 1.00 98.38 212 LYS A N 1
ATOM 1715 C CA . LYS A 1 212 ? -14.791 -9.899 17.621 1.00 98.38 212 LYS A CA 1
ATOM 1716 C C . LYS A 1 212 ? -14.553 -8.523 18.249 1.00 98.38 212 LYS A C 1
ATOM 1718 O O . LYS A 1 212 ? -13.435 -8.208 18.658 1.00 98.38 212 LYS A O 1
ATOM 1723 N N . ASN A 1 213 ? -15.603 -7.705 18.312 1.00 98.31 213 ASN A N 1
ATOM 1724 C CA . ASN A 1 213 ? -15.492 -6.276 18.624 1.00 98.31 213 ASN A CA 1
ATOM 1725 C C . ASN A 1 213 ? -14.886 -5.989 20.005 1.00 98.31 213 ASN A C 1
ATOM 1727 O O . ASN A 1 213 ? -14.075 -5.078 20.120 1.00 98.31 213 ASN A O 1
ATOM 1731 N N . GLN A 1 214 ? -15.189 -6.802 21.023 1.00 98.38 214 GLN A N 1
ATOM 1732 C CA . GLN A 1 214 ? -14.637 -6.599 22.369 1.00 98.38 214 GLN A CA 1
ATOM 1733 C C . GLN A 1 214 ? -13.104 -6.688 22.376 1.00 98.38 214 GLN A C 1
ATOM 1735 O O . GLN A 1 214 ? -12.424 -5.834 22.930 1.00 98.38 214 GLN A O 1
ATOM 1740 N N . LEU A 1 215 ? -12.551 -7.700 21.699 1.00 98.06 215 LEU A N 1
ATOM 1741 C CA . LEU A 1 215 ? -11.103 -7.857 21.582 1.00 98.06 215 LEU A CA 1
ATOM 1742 C C . LEU A 1 215 ? -10.511 -6.796 20.645 1.00 98.06 215 LEU A C 1
ATOM 1744 O O . LEU A 1 215 ? -9.416 -6.299 20.888 1.00 98.06 215 LEU A O 1
ATOM 1748 N N . ALA A 1 216 ? -11.228 -6.433 19.578 1.00 98.38 216 ALA A N 1
ATOM 1749 C CA . ALA A 1 216 ? -10.812 -5.360 18.680 1.00 98.38 216 ALA A CA 1
ATOM 1750 C C . ALA A 1 216 ? -10.634 -4.027 19.429 1.00 98.38 216 ALA A C 1
ATOM 1752 O O . ALA A 1 216 ? -9.641 -3.338 19.202 1.00 98.38 216 ALA A O 1
ATOM 1753 N N . GLN A 1 217 ? -11.536 -3.703 20.362 1.00 97.69 217 GLN A N 1
ATOM 1754 C CA . GLN A 1 217 ? -11.464 -2.497 21.189 1.00 97.69 217 GLN A CA 1
ATOM 1755 C C . GLN A 1 217 ? -10.158 -2.450 21.988 1.00 97.69 217 GLN A C 1
ATOM 1757 O O . GLN A 1 217 ? -9.445 -1.451 21.907 1.00 97.69 217 GLN A O 1
ATOM 1762 N N . GLU A 1 218 ? -9.788 -3.544 22.663 1.00 97.56 218 GLU A N 1
ATOM 1763 C CA . GLU A 1 218 ? -8.538 -3.641 23.432 1.00 97.56 218 GLU A CA 1
ATOM 1764 C C . GLU A 1 218 ? -7.303 -3.333 22.567 1.00 97.56 218 GLU A C 1
ATOM 1766 O O . GLU A 1 218 ? -6.436 -2.548 22.959 1.00 97.56 218 GLU A O 1
ATOM 1771 N N . PHE A 1 219 ? -7.234 -3.911 21.362 1.00 97.81 219 PHE A N 1
ATOM 1772 C CA . PHE A 1 219 ? -6.126 -3.670 20.433 1.00 97.81 219 PHE A CA 1
ATOM 1773 C C . PHE A 1 219 ? -6.136 -2.248 19.856 1.00 97.81 219 PHE A C 1
ATOM 1775 O O . PHE A 1 219 ? -5.072 -1.636 19.770 1.00 97.81 2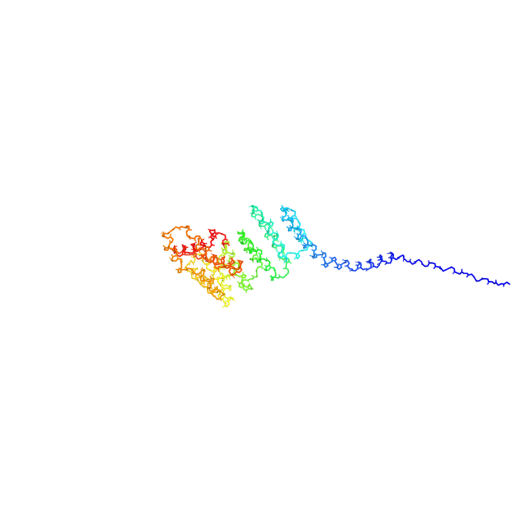19 PHE A O 1
ATOM 1782 N N . SER A 1 220 ? -7.306 -1.706 19.501 1.00 97.25 220 SER A N 1
ATOM 1783 C CA . SER A 1 220 ? -7.424 -0.344 18.954 1.00 97.25 220 SER A CA 1
ATOM 1784 C C . SER A 1 220 ? -7.029 0.718 19.982 1.00 97.25 220 SER A C 1
ATOM 1786 O O . SER A 1 220 ? -6.293 1.653 19.665 1.00 97.25 220 SER A O 1
ATOM 1788 N N . GLN A 1 221 ? -7.425 0.531 21.244 1.00 95.75 221 GLN A N 1
ATOM 1789 C CA . GLN A 1 221 ? -7.043 1.408 22.343 1.00 95.75 221 GLN A CA 1
ATOM 1790 C C . GLN A 1 221 ? -5.528 1.359 22.569 1.00 95.75 221 GLN A C 1
ATOM 1792 O O . GLN A 1 221 ? -4.874 2.401 22.613 1.00 95.75 221 GLN A O 1
ATOM 1797 N N . ALA A 1 222 ? -4.947 0.155 22.616 1.00 95.56 222 ALA A N 1
ATOM 1798 C CA . ALA A 1 222 ? -3.505 -0.011 22.759 1.00 95.56 222 ALA A CA 1
ATOM 1799 C C . ALA A 1 222 ? -2.716 0.595 21.582 1.00 95.56 222 ALA A C 1
ATOM 1801 O O . ALA A 1 222 ? -1.623 1.121 21.793 1.00 95.56 222 ALA A O 1
ATOM 1802 N N . ALA A 1 223 ? -3.250 0.537 20.355 1.00 95.88 223 ALA A N 1
ATOM 1803 C CA . ALA A 1 223 ? -2.646 1.157 19.176 1.00 95.88 223 ALA A CA 1
ATOM 1804 C C . ALA A 1 223 ? -2.573 2.685 19.315 1.00 95.88 223 ALA A C 1
ATOM 1806 O O . ALA A 1 223 ? -1.513 3.275 19.093 1.00 95.88 223 ALA A O 1
ATOM 1807 N N . ILE A 1 224 ? -3.679 3.310 19.731 1.00 93.25 224 ILE A N 1
ATOM 1808 C CA . ILE A 1 224 ? -3.785 4.760 19.924 1.00 93.25 224 ILE A CA 1
ATOM 1809 C C . ILE A 1 224 ? -2.886 5.236 21.070 1.00 93.25 224 ILE A C 1
ATOM 1811 O O . ILE A 1 224 ? -2.107 6.171 20.889 1.00 93.25 224 ILE A O 1
ATOM 1815 N N . GLU A 1 225 ? -2.934 4.578 22.230 1.00 92.75 225 GLU A N 1
ATOM 1816 C CA . GLU A 1 225 ? -2.091 4.921 23.386 1.00 92.75 225 GLU A CA 1
ATOM 1817 C C . GLU A 1 225 ? -0.601 4.835 23.054 1.00 92.75 225 GLU A C 1
ATOM 1819 O O . GLU A 1 225 ? 0.181 5.723 23.404 1.00 92.75 225 GLU A O 1
ATOM 1824 N N . LEU A 1 226 ? -0.207 3.774 22.349 1.00 94.12 226 LEU A N 1
ATOM 1825 C CA . LEU A 1 226 ? 1.160 3.582 21.894 1.00 94.12 226 LEU A CA 1
ATOM 1826 C C . LEU A 1 226 ? 1.592 4.690 20.933 1.00 94.12 226 LEU A C 1
ATOM 1828 O O . LEU A 1 226 ? 2.652 5.280 21.131 1.00 94.12 226 LEU A O 1
ATOM 1832 N N . LEU A 1 227 ? 0.760 5.006 19.936 1.00 91.44 227 LEU A N 1
ATOM 1833 C CA . LEU A 1 227 ? 1.058 6.065 18.979 1.00 91.44 227 LEU A CA 1
ATOM 1834 C C . LEU A 1 227 ? 1.244 7.414 19.682 1.00 91.44 227 LEU A C 1
ATOM 1836 O O . LEU A 1 227 ? 2.207 8.127 19.410 1.00 91.44 227 LEU A O 1
ATOM 1840 N N . TYR A 1 228 ? 0.365 7.751 20.623 1.00 89.50 228 TYR A N 1
ATOM 1841 C CA . TYR A 1 228 ? 0.486 8.984 21.394 1.00 89.50 228 TYR A CA 1
ATOM 1842 C C . TYR A 1 228 ? 1.720 9.023 22.283 1.00 89.50 228 TYR A C 1
ATOM 1844 O O . TYR A 1 228 ? 2.379 10.060 22.371 1.00 89.50 228 TYR A O 1
ATOM 1852 N N . ARG A 1 229 ? 2.065 7.904 22.921 1.00 90.81 229 ARG A N 1
ATOM 1853 C CA . ARG A 1 229 ? 3.298 7.796 23.699 1.00 90.81 229 ARG A CA 1
ATOM 1854 C C . ARG A 1 229 ? 4.515 8.054 22.815 1.00 90.81 229 ARG A C 1
ATOM 1856 O O . ARG A 1 229 ? 5.368 8.858 23.188 1.00 90.81 229 ARG A O 1
ATOM 1863 N N . ASP A 1 230 ? 4.571 7.430 21.645 1.00 89.88 230 ASP A N 1
ATOM 1864 C CA . ASP A 1 230 ? 5.694 7.567 20.720 1.00 89.88 230 ASP A CA 1
ATOM 1865 C C . ASP A 1 230 ? 5.762 8.996 20.140 1.00 89.88 230 ASP A C 1
ATOM 1867 O O . ASP A 1 230 ? 6.834 9.602 20.105 1.00 89.88 230 ASP A O 1
ATOM 1871 N N . LEU A 1 231 ? 4.614 9.604 19.812 1.00 86.38 231 LEU A N 1
ATOM 1872 C CA . LEU A 1 231 ? 4.517 11.022 19.442 1.00 86.38 231 LEU A CA 1
ATOM 1873 C C . LEU A 1 231 ? 5.009 11.936 20.565 1.00 86.38 231 LEU A C 1
ATOM 1875 O O . LEU A 1 231 ? 5.767 12.862 20.297 1.00 86.38 231 LEU A O 1
ATOM 1879 N N . SER A 1 232 ? 4.636 11.670 21.819 1.00 86.44 232 SER A N 1
ATOM 1880 C CA . SER A 1 232 ? 5.040 12.488 22.970 1.00 86.44 232 SER A CA 1
ATOM 1881 C C . SER A 1 232 ? 6.543 12.416 23.249 1.00 86.44 232 SER A C 1
ATOM 1883 O O . SER A 1 232 ? 7.126 13.391 23.729 1.00 86.44 232 SER A O 1
ATOM 1885 N N . ALA A 1 233 ? 7.175 11.285 22.913 1.00 87.38 233 ALA A N 1
ATOM 1886 C CA . ALA A 1 233 ? 8.615 11.094 23.028 1.00 87.38 233 ALA A CA 1
ATOM 1887 C C . ALA A 1 233 ? 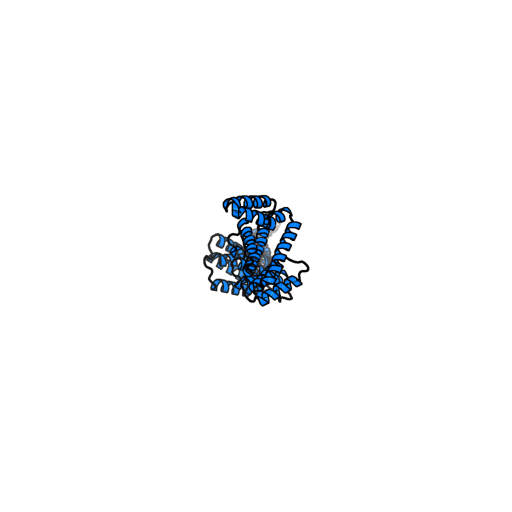9.388 11.903 21.975 1.00 87.38 233 ALA A C 1
ATOM 1889 O O . ALA A 1 233 ? 10.484 12.383 22.258 1.00 87.38 233 ALA A O 1
ATOM 1890 N N . VAL A 1 234 ? 8.810 12.083 20.783 1.00 84.19 234 VAL A N 1
ATOM 1891 C CA . VAL A 1 234 ? 9.401 12.891 19.704 1.00 84.19 234 VAL A CA 1
ATOM 1892 C C . VAL A 1 234 ? 9.079 14.377 19.883 1.00 84.19 234 VAL A C 1
ATOM 1894 O O . VAL A 1 234 ? 9.953 15.228 19.732 1.00 84.19 234 VAL A O 1
ATOM 1897 N N . ASN A 1 235 ? 7.826 14.703 20.200 1.00 81.19 235 ASN A N 1
ATOM 1898 C CA . ASN A 1 235 ? 7.327 16.064 20.328 1.00 81.19 235 ASN A CA 1
ATOM 1899 C C . ASN A 1 235 ? 6.113 16.118 21.274 1.00 81.19 235 ASN A C 1
ATOM 1901 O O . ASN A 1 235 ? 4.976 15.850 20.887 1.00 81.19 235 ASN A O 1
ATOM 1905 N N . ARG A 1 236 ? 6.347 16.532 22.525 1.00 83.00 236 ARG A N 1
ATOM 1906 C CA . ARG A 1 236 ? 5.285 16.672 23.533 1.00 83.00 236 ARG A CA 1
ATOM 1907 C C . ARG A 1 236 ? 4.182 17.643 23.106 1.00 83.00 236 ARG A C 1
ATOM 1909 O O . ARG A 1 236 ? 3.019 17.325 23.287 1.00 83.00 236 ARG A O 1
ATOM 1916 N N . ASN A 1 237 ? 4.529 18.775 22.491 1.00 77.06 237 ASN A N 1
ATOM 1917 C CA . ASN A 1 237 ? 3.534 19.762 22.057 1.00 77.06 237 ASN A CA 1
ATOM 1918 C C . ASN A 1 237 ? 2.612 19.188 20.972 1.00 77.06 237 ASN A C 1
ATOM 1920 O O . ASN A 1 237 ? 1.424 19.488 20.947 1.00 77.06 237 ASN A O 1
ATOM 1924 N N . LEU A 1 238 ? 3.164 18.348 20.091 1.00 72.38 238 LEU A N 1
ATOM 1925 C CA . LEU A 1 238 ? 2.409 17.641 19.060 1.00 72.38 238 LEU A CA 1
ATOM 1926 C C . LEU A 1 238 ? 1.444 16.627 19.678 1.00 72.38 238 LEU A C 1
ATOM 1928 O O . LEU A 1 238 ? 0.271 16.590 19.319 1.00 72.38 238 LEU A O 1
ATOM 1932 N N . ALA A 1 239 ? 1.925 15.841 20.644 1.00 79.81 239 ALA A N 1
ATOM 1933 C CA . ALA A 1 239 ? 1.073 14.931 21.394 1.00 79.81 239 ALA A CA 1
ATOM 1934 C C . ALA A 1 239 ? -0.031 15.690 22.142 1.00 79.81 239 ALA A C 1
ATOM 1936 O O . ALA A 1 239 ? -1.188 15.342 21.978 1.00 79.81 239 ALA A O 1
ATOM 1937 N N . ASP A 1 240 ? 0.275 16.774 22.858 1.00 77.94 240 ASP A N 1
ATOM 1938 C CA . ASP A 1 240 ? -0.714 17.582 23.592 1.00 77.94 240 ASP A CA 1
ATOM 1939 C C . ASP A 1 240 ? -1.738 18.275 22.668 1.00 77.94 240 ASP A C 1
ATOM 1941 O O . ASP A 1 240 ? -2.871 18.559 23.075 1.00 77.94 240 ASP A O 1
ATOM 1945 N N . ALA A 1 241 ? -1.351 18.567 21.422 1.00 72.94 241 ALA A N 1
ATOM 1946 C CA . ALA A 1 241 ? -2.257 19.072 20.394 1.00 72.94 241 ALA A CA 1
ATOM 1947 C C . ALA A 1 241 ? -3.197 17.972 19.879 1.00 72.94 241 ALA A C 1
ATOM 1949 O O . ALA A 1 241 ? -4.374 18.236 19.633 1.00 72.94 241 ALA A O 1
ATOM 1950 N N . PHE A 1 242 ? -2.696 16.742 19.744 1.00 73.81 242 PHE A N 1
ATOM 1951 C CA . PHE A 1 242 ? -3.465 15.621 19.219 1.00 73.81 242 PHE A CA 1
ATOM 1952 C C . PHE A 1 242 ? -4.184 14.785 20.269 1.00 73.81 242 PHE A C 1
ATOM 1954 O O . PHE A 1 242 ? -5.051 14.027 19.848 1.00 73.81 242 PHE A O 1
ATOM 1961 N N . TYR A 1 243 ? -3.831 14.875 21.558 1.00 70.50 243 TYR A N 1
ATOM 1962 C CA . TYR A 1 243 ? -4.357 14.092 22.683 1.00 70.50 243 TYR A CA 1
ATOM 1963 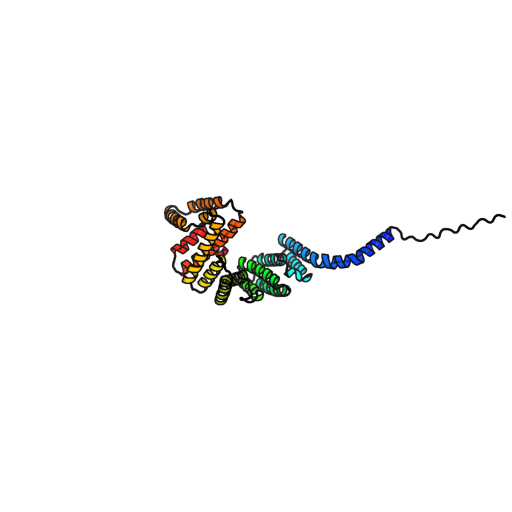C C . TYR A 1 243 ? -5.462 14.877 23.381 1.00 70.50 243 TYR A C 1
ATOM 1965 O O . TYR A 1 243 ? -5.198 15.655 24.303 1.00 70.50 243 TYR A O 1
ATOM 1973 N N . PRO A 1 244 ? -6.717 14.740 22.951 1.00 60.12 244 PRO A N 1
ATOM 1974 C CA . PRO A 1 244 ? -7.713 15.694 23.324 1.00 60.12 244 PRO A CA 1
ATOM 1975 C C . PRO A 1 244 ? -8.744 15.042 24.215 1.00 60.12 244 PRO A C 1
ATOM 1977 O O . PRO A 1 244 ? -9.646 15.758 24.543 1.00 60.12 244 PRO A O 1
ATOM 1980 N N . ASP A 1 245 ? -8.672 13.786 24.663 1.00 63.06 245 ASP A N 1
ATOM 1981 C CA . ASP A 1 245 ? -9.821 13.161 25.342 1.00 63.06 245 ASP A CA 1
ATOM 1982 C C . ASP A 1 245 ? -10.321 14.013 26.544 1.00 63.06 245 ASP A C 1
ATOM 1984 O O . ASP A 1 245 ? -11.520 14.199 26.707 1.00 63.06 245 ASP A O 1
ATOM 1988 N N . ALA A 1 246 ? -9.427 14.714 27.262 1.00 56.72 246 ALA A N 1
ATOM 1989 C CA . ALA A 1 246 ? -9.795 15.726 28.270 1.00 56.72 246 ALA A CA 1
ATOM 1990 C C . ALA A 1 246 ? -10.299 17.082 27.708 1.00 56.72 246 ALA A C 1
ATOM 1992 O O . ALA A 1 246 ? -11.081 17.776 28.351 1.00 56.72 246 ALA A O 1
ATOM 1993 N N . LYS A 1 247 ? -9.843 17.490 26.519 1.00 61.81 247 LYS A N 1
ATOM 1994 C CA . LYS A 1 247 ? -10.333 18.660 25.768 1.00 61.81 247 LYS A CA 1
ATOM 1995 C C . LYS A 1 247 ? -11.581 18.368 24.926 1.00 61.81 247 LYS A C 1
ATOM 1997 O O . LYS A 1 247 ? -12.316 19.308 24.693 1.00 61.81 247 LYS A O 1
ATOM 2002 N N . ILE A 1 248 ? -11.836 17.140 24.465 1.00 60.78 248 ILE A N 1
ATOM 2003 C CA . ILE A 1 248 ? -13.021 16.769 23.690 1.00 60.78 248 ILE A CA 1
ATOM 2004 C C . ILE A 1 248 ? -14.216 16.814 24.629 1.00 60.78 248 ILE A C 1
ATOM 2006 O O . ILE A 1 248 ? -15.220 17.362 24.225 1.00 60.78 248 ILE A O 1
ATOM 2010 N N . GLU A 1 249 ? -14.099 16.359 25.879 1.00 62.47 249 GLU A N 1
ATOM 2011 C CA . GLU A 1 249 ? -15.149 16.558 26.892 1.00 62.47 249 GLU A CA 1
ATOM 2012 C C . GLU A 1 249 ? -15.472 18.048 27.080 1.00 62.47 249 GLU A C 1
ATOM 2014 O O . GLU A 1 249 ? -16.625 18.458 27.009 1.00 62.47 249 GLU A O 1
ATOM 2019 N N . LEU A 1 250 ? -14.437 18.888 27.190 1.00 61.69 250 LEU A N 1
ATOM 2020 C CA . LEU A 1 250 ? -14.599 20.340 27.296 1.00 61.69 250 LEU A CA 1
ATOM 2021 C C . LEU A 1 250 ? -15.214 20.955 26.024 1.00 61.69 250 LEU A C 1
ATOM 2023 O O . LEU A 1 250 ? -16.038 21.858 26.098 1.00 61.69 250 LEU A O 1
ATOM 2027 N N . ILE A 1 251 ? -14.826 20.450 24.851 1.00 60.38 251 ILE A N 1
ATOM 2028 C CA . ILE A 1 251 ? -15.362 20.850 23.547 1.00 60.38 251 ILE A CA 1
ATOM 2029 C C . ILE A 1 251 ? -16.790 20.323 23.369 1.00 60.38 251 ILE A C 1
ATOM 2031 O O . ILE A 1 251 ? -17.585 21.004 22.745 1.00 60.38 251 ILE A O 1
ATOM 2035 N N . ARG A 1 252 ? -17.150 19.157 23.909 1.00 62.41 252 ARG A N 1
ATOM 2036 C CA . ARG A 1 252 ? -18.499 18.585 23.862 1.00 62.41 252 ARG A CA 1
ATOM 2037 C C . ARG A 1 252 ? -19.451 19.468 24.654 1.00 62.41 252 ARG A C 1
ATOM 2039 O O . ARG A 1 252 ? -20.450 19.912 24.096 1.00 62.41 252 ARG A O 1
ATOM 2046 N N . ASP A 1 253 ? -19.074 19.805 25.885 1.00 64.88 253 ASP A N 1
ATOM 2047 C CA . ASP A 1 253 ? -19.834 20.714 26.745 1.00 64.88 253 ASP A CA 1
ATOM 2048 C C . ASP A 1 253 ? -19.980 22.113 26.101 1.00 64.88 253 ASP A C 1
ATOM 2050 O O . ASP A 1 253 ? -21.028 22.751 26.201 1.00 64.88 253 ASP A O 1
ATOM 2054 N N . GLU A 1 254 ? -18.957 22.594 25.380 1.00 57.41 254 GLU A N 1
ATOM 2055 C CA . GLU A 1 254 ? -19.018 23.850 24.614 1.00 57.41 254 GLU A CA 1
ATOM 2056 C C . GLU A 1 254 ? -19.836 23.741 23.306 1.00 57.41 254 GLU A C 1
ATOM 2058 O O . GLU A 1 254 ? -20.523 24.691 22.923 1.00 57.41 254 GLU A O 1
ATOM 2063 N N . LEU A 1 255 ? -19.789 22.604 22.604 1.00 57.94 255 LEU A N 1
ATOM 2064 C CA . LEU A 1 255 ? -20.508 22.357 21.345 1.00 57.94 255 LEU A CA 1
ATOM 2065 C C . LEU A 1 255 ? -22.012 22.224 21.565 1.00 57.94 255 LEU A C 1
ATOM 2067 O O . LEU A 1 255 ? -22.787 22.707 20.737 1.00 57.94 255 LEU A O 1
ATOM 2071 N N . GLU A 1 256 ? -22.422 21.630 22.686 1.00 65.00 256 GLU A N 1
ATOM 2072 C CA . GLU A 1 256 ? -23.816 21.634 23.135 1.00 65.00 256 GLU A CA 1
ATOM 2073 C C . GLU A 1 256 ? -24.321 23.058 23.431 1.00 65.00 256 GLU A C 1
ATOM 2075 O O . GLU A 1 256 ? -25.522 23.319 23.335 1.00 65.00 256 GLU A O 1
ATOM 2080 N N . ALA A 1 257 ? -23.416 23.999 23.727 1.00 58.34 257 ALA A N 1
ATOM 2081 C CA . ALA A 1 257 ? -23.759 25.358 24.133 1.00 58.34 257 ALA A CA 1
ATOM 2082 C C . ALA A 1 257 ? -23.681 26.422 23.012 1.00 58.34 257 ALA A C 1
ATOM 2084 O O . ALA A 1 257 ? -24.435 27.394 23.076 1.00 58.34 257 ALA A O 1
ATOM 2085 N N . GLU A 1 258 ? -22.801 26.297 22.000 1.00 54.12 258 GLU A N 1
ATOM 2086 C CA . GLU A 1 258 ? -22.445 27.447 21.132 1.00 54.12 258 GLU A CA 1
ATOM 2087 C C . GLU A 1 258 ? -22.473 27.248 19.594 1.00 54.12 258 GLU A C 1
ATOM 2089 O O . GLU A 1 258 ? -22.334 28.233 18.863 1.00 54.12 258 GLU A O 1
ATOM 2094 N N . GLY A 1 259 ? -22.726 26.045 19.064 1.00 58.38 259 GLY A N 1
ATOM 2095 C CA . GLY A 1 259 ? -22.888 25.804 17.615 1.00 58.38 259 GLY A CA 1
ATOM 2096 C C . GLY A 1 259 ? -21.596 25.804 16.758 1.00 58.38 259 GLY A C 1
ATOM 2097 O O . GLY A 1 259 ? -20.576 26.399 17.103 1.00 58.38 259 GLY A O 1
ATOM 2098 N N . LEU A 1 260 ? -21.655 25.132 15.594 1.00 55.00 260 LEU A N 1
ATOM 2099 C CA . LEU A 1 260 ? -20.516 24.699 14.747 1.00 55.00 260 LEU A CA 1
ATOM 2100 C C . LEU A 1 260 ? -19.543 25.787 14.221 1.00 55.00 260 LEU A C 1
ATOM 2102 O O . LEU A 1 260 ? -18.454 25.456 13.766 1.00 55.00 260 LEU A O 1
ATOM 2106 N N . GLU A 1 261 ? -19.868 27.084 14.221 1.00 57.31 261 GLU A N 1
ATOM 2107 C CA . GLU A 1 261 ? -18.981 28.092 13.590 1.00 57.31 261 GLU A CA 1
ATOM 2108 C C . GLU A 1 261 ? -17.765 28.488 14.448 1.00 57.31 261 GLU A C 1
ATOM 2110 O O . GLU A 1 261 ? -16.719 28.864 13.917 1.00 57.31 261 GLU A O 1
ATOM 2115 N N . LYS A 1 262 ? -17.819 28.319 15.776 1.00 57.94 262 LYS A N 1
ATOM 2116 C CA . LYS A 1 262 ? -16.618 28.480 16.622 1.00 57.94 262 LYS A CA 1
ATOM 2117 C C . LYS A 1 262 ? -15.628 27.309 16.478 1.00 57.94 262 LYS A C 1
ATOM 2119 O O . LYS A 1 262 ? -14.441 27.485 16.765 1.00 57.94 262 LYS A O 1
ATOM 2124 N N . GLU A 1 263 ? -16.091 26.160 15.975 1.00 56.16 263 GLU A N 1
ATOM 2125 C CA . GLU A 1 263 ? -15.347 24.899 15.804 1.00 56.16 263 GLU A CA 1
ATOM 2126 C C . GLU A 1 263 ? -14.134 25.060 14.870 1.00 56.16 263 GLU A C 1
ATOM 2128 O O . GLU A 1 263 ? -13.018 24.647 15.191 1.00 56.16 263 GLU A O 1
ATOM 2133 N N . LYS A 1 264 ? -14.321 25.766 13.747 1.00 57.34 264 LYS A N 1
ATOM 2134 C CA . LYS A 1 264 ? -13.277 25.975 12.729 1.00 57.34 264 LYS A CA 1
ATOM 2135 C C . LYS A 1 264 ? -12.130 26.854 13.229 1.00 57.34 264 LYS A C 1
ATOM 2137 O O . LYS A 1 264 ? -10.977 26.633 12.865 1.00 57.34 264 LYS A O 1
ATOM 2142 N N . THR A 1 265 ? -12.428 27.840 14.076 1.00 62.78 265 THR A N 1
ATOM 2143 C CA . THR A 1 265 ? -11.437 28.819 14.549 1.00 62.78 265 THR A CA 1
ATOM 2144 C C . THR A 1 265 ? -10.451 28.194 15.540 1.00 62.78 265 THR A C 1
ATOM 2146 O O . THR A 1 265 ? -9.247 28.407 15.411 1.00 62.78 265 THR A O 1
ATOM 2149 N N . LYS A 1 266 ? -10.926 27.359 16.479 1.00 59.12 266 LYS A N 1
ATOM 2150 C CA . LYS A 1 266 ? -10.060 26.675 17.462 1.00 59.12 266 LYS A CA 1
ATOM 2151 C C . LYS A 1 266 ? -9.221 25.559 16.826 1.00 59.12 266 LYS A C 1
ATOM 2153 O O . LYS A 1 266 ? -8.034 25.443 17.128 1.00 59.12 266 LYS A O 1
ATOM 2158 N N . ALA A 1 267 ? -9.799 24.781 15.907 1.00 58.41 267 ALA A N 1
ATOM 2159 C CA . ALA A 1 267 ? -9.044 23.797 15.129 1.00 58.41 267 ALA A CA 1
ATOM 2160 C C . ALA A 1 267 ? -7.917 24.462 14.318 1.00 58.41 267 ALA A C 1
ATOM 2162 O O . ALA A 1 267 ? -6.777 23.996 14.332 1.00 58.41 267 ALA A O 1
ATOM 2163 N N . ALA A 1 268 ? -8.201 25.611 13.693 1.00 62.12 268 ALA A N 1
ATOM 2164 C CA . ALA A 1 268 ? -7.207 26.391 12.962 1.00 62.12 268 ALA A CA 1
ATOM 2165 C C . ALA A 1 268 ? -6.072 26.927 13.857 1.00 62.12 268 ALA A C 1
ATOM 2167 O O . ALA A 1 268 ? -4.935 27.034 13.399 1.00 62.12 268 ALA A O 1
ATOM 2168 N N . GLU A 1 269 ? -6.333 27.250 15.126 1.00 64.19 269 GLU A N 1
ATOM 2169 C CA . GLU A 1 269 ? -5.289 27.634 16.090 1.00 64.19 269 GLU A CA 1
ATOM 2170 C C . GLU A 1 269 ? -4.410 26.448 16.508 1.00 64.19 269 GLU A C 1
ATOM 2172 O O . GLU A 1 269 ? -3.186 26.589 16.564 1.00 64.19 269 GLU A O 1
ATOM 2177 N N . GLY A 1 270 ? -5.007 25.269 16.716 1.00 59.72 270 GLY A N 1
ATOM 2178 C CA . GLY A 1 270 ? -4.266 24.024 16.937 1.00 59.72 270 GLY A CA 1
ATOM 2179 C C . GLY A 1 270 ? -3.356 23.684 15.754 1.00 59.72 270 GLY A C 1
ATOM 2180 O O . GLY A 1 270 ? -2.170 23.424 15.943 1.00 59.72 270 GLY A O 1
ATOM 2181 N N . LEU A 1 271 ? -3.873 23.800 14.528 1.00 58.94 271 LEU A N 1
ATOM 2182 C CA . LEU A 1 271 ? -3.108 23.634 13.287 1.00 58.94 271 LEU A CA 1
ATOM 2183 C C . LEU A 1 271 ? -1.993 24.678 13.123 1.00 58.94 271 LEU A C 1
ATOM 2185 O O . LEU A 1 271 ? -0.903 24.341 12.667 1.00 58.94 271 LEU A O 1
ATOM 2189 N N . LYS A 1 272 ? -2.204 25.929 13.552 1.00 63.94 272 LYS A N 1
ATOM 2190 C CA . LYS A 1 272 ? -1.144 26.955 13.555 1.00 63.94 272 LYS A CA 1
ATOM 2191 C C . LYS A 1 272 ? 0.008 26.615 14.499 1.00 63.94 272 LYS A C 1
ATOM 2193 O O . LYS A 1 272 ? 1.144 26.940 14.177 1.00 63.94 272 LYS A O 1
ATOM 2198 N N . MET A 1 273 ? -0.240 25.945 15.628 1.00 57.88 273 MET A N 1
ATOM 2199 C CA . MET A 1 273 ? 0.842 25.487 16.515 1.00 57.88 273 MET A CA 1
ATOM 2200 C C . MET A 1 273 ? 1.707 24.381 15.886 1.00 57.88 273 MET A C 1
ATOM 2202 O O . MET A 1 273 ? 2.856 24.200 16.290 1.00 57.88 273 MET A O 1
ATOM 2206 N N . LEU A 1 274 ? 1.194 23.678 14.871 1.00 54.91 274 LEU A N 1
ATOM 2207 C CA . LEU A 1 274 ? 1.908 22.615 14.157 1.00 54.91 274 LEU A CA 1
ATOM 2208 C C . LEU A 1 274 ? 2.909 23.138 13.116 1.00 54.91 274 LEU A C 1
ATOM 2210 O O . LEU A 1 274 ? 3.732 22.364 12.629 1.00 54.91 274 LEU A O 1
ATOM 2214 N N . SER A 1 275 ? 2.915 24.443 12.819 1.00 50.25 275 SER A N 1
ATOM 2215 C CA . SER A 1 275 ? 3.739 25.056 11.763 1.00 50.25 275 SER A CA 1
ATOM 2216 C C . SER A 1 275 ? 5.259 25.015 12.005 1.00 50.25 275 SER A C 1
ATOM 2218 O O . SER A 1 275 ? 6.020 25.536 11.193 1.00 50.25 275 SER A O 1
ATOM 2220 N N . ALA A 1 276 ? 5.715 24.459 13.134 1.00 54.59 276 ALA A N 1
ATOM 2221 C CA . ALA A 1 276 ? 7.131 24.288 13.473 1.00 54.59 276 ALA A CA 1
ATOM 2222 C C . ALA A 1 276 ? 7.716 22.928 13.033 1.00 54.59 276 ALA A C 1
ATOM 2224 O O . ALA A 1 276 ? 8.930 22.738 13.092 1.00 54.59 276 ALA A O 1
ATOM 2225 N N . VAL A 1 277 ? 6.877 21.986 12.597 1.00 59.84 277 VAL A N 1
ATOM 2226 C CA . VAL A 1 277 ? 7.284 20.700 12.008 1.00 59.84 277 VAL A CA 1
ATOM 2227 C C . VAL A 1 277 ? 7.093 20.793 10.491 1.00 59.84 277 VAL A C 1
ATOM 2229 O O . VAL A 1 277 ? 6.240 21.547 10.025 1.00 59.84 277 VAL A O 1
ATOM 2232 N N . THR A 1 278 ? 7.896 20.074 9.695 1.00 60.69 278 THR A N 1
ATOM 2233 C CA . THR A 1 278 ? 7.696 20.074 8.235 1.00 60.69 278 THR A CA 1
ATOM 2234 C C . THR A 1 278 ? 6.271 19.618 7.911 1.00 60.69 278 THR A C 1
ATOM 2236 O O . THR A 1 278 ? 5.814 18.596 8.422 1.00 60.69 278 THR A O 1
ATOM 2239 N N . GLU A 1 279 ? 5.568 20.395 7.086 1.00 70.75 279 GLU A N 1
ATOM 2240 C CA . GLU A 1 279 ? 4.143 20.214 6.768 1.00 70.75 279 GLU A CA 1
ATOM 2241 C C . GLU A 1 279 ? 3.819 18.771 6.333 1.00 70.75 279 GLU A C 1
ATOM 2243 O O . GLU A 1 279 ? 2.800 18.212 6.727 1.00 70.75 279 GLU A O 1
ATOM 2248 N N . SER A 1 280 ? 4.749 18.114 5.628 1.00 72.75 280 SER A N 1
ATOM 2249 C CA . SER A 1 280 ? 4.608 16.727 5.173 1.00 72.75 280 SER A CA 1
ATOM 2250 C C . SER A 1 280 ? 4.659 15.677 6.290 1.00 72.75 280 SER A C 1
ATOM 2252 O O . SER A 1 280 ? 3.916 14.699 6.241 1.00 72.75 280 SER A O 1
ATOM 2254 N N . GLN A 1 281 ? 5.516 15.847 7.303 1.00 71.56 281 GLN A N 1
ATOM 2255 C CA . GLN A 1 281 ? 5.609 14.897 8.420 1.00 71.56 281 GLN A CA 1
ATOM 2256 C C . GLN A 1 281 ? 4.383 14.982 9.327 1.00 71.56 281 GLN A C 1
ATOM 2258 O O . GLN A 1 281 ? 3.896 13.953 9.798 1.00 71.56 281 GLN A O 1
ATOM 2263 N N . VAL A 1 282 ? 3.874 16.200 9.542 1.00 73.25 282 VAL A N 1
ATOM 2264 C CA . VAL A 1 282 ? 2.626 16.419 10.282 1.00 73.25 282 VAL A CA 1
ATOM 2265 C C . VAL A 1 282 ? 1.462 15.775 9.543 1.00 73.25 282 VAL A C 1
ATOM 2267 O O . VAL A 1 282 ? 0.699 15.053 10.175 1.00 73.25 282 VAL A O 1
ATOM 2270 N N . ASP A 1 283 ? 1.358 15.970 8.224 1.00 82.00 283 ASP A N 1
ATOM 2271 C CA . ASP A 1 283 ? 0.276 15.382 7.426 1.00 82.00 283 ASP A CA 1
ATOM 2272 C C . ASP A 1 283 ? 0.284 13.848 7.506 1.00 82.00 283 ASP A C 1
ATOM 2274 O O . ASP A 1 283 ? -0.747 13.234 7.777 1.00 82.00 283 ASP A O 1
ATOM 2278 N N . GLN A 1 284 ? 1.454 13.211 7.381 1.00 85.81 284 GLN A N 1
ATOM 2279 C CA . GLN A 1 284 ? 1.548 11.751 7.466 1.00 85.81 284 GLN A CA 1
ATOM 2280 C C . GLN A 1 284 ? 1.158 11.214 8.853 1.00 85.81 284 GLN A C 1
ATOM 2282 O O . GLN A 1 284 ? 0.409 10.239 8.952 1.00 85.81 284 GLN A O 1
ATOM 2287 N N . GLN A 1 285 ? 1.655 11.827 9.932 1.00 86.88 285 GLN A N 1
ATOM 2288 C CA . GLN A 1 285 ? 1.318 11.399 11.293 1.00 86.88 285 GLN A CA 1
ATOM 2289 C C . GLN A 1 285 ? -0.156 11.647 11.613 1.00 86.88 285 GLN A C 1
ATOM 2291 O O . GLN A 1 285 ? -0.808 10.778 12.190 1.00 86.88 285 GLN A O 1
ATOM 2296 N N . LEU A 1 286 ? -0.693 12.795 11.200 1.00 87.31 286 LEU A N 1
ATOM 2297 C CA . LEU A 1 286 ? -2.093 13.143 11.389 1.00 87.31 286 LEU A CA 1
ATOM 2298 C C . LEU A 1 286 ? -3.010 12.160 10.653 1.00 87.31 286 LEU A C 1
ATOM 2300 O O . LEU A 1 286 ? -3.971 11.675 11.247 1.00 87.31 286 LEU A O 1
ATOM 2304 N N . ARG A 1 287 ? -2.681 11.802 9.405 1.00 90.38 287 ARG A N 1
ATOM 2305 C CA . ARG A 1 287 ? -3.402 10.768 8.648 1.00 90.38 287 ARG A CA 1
ATOM 2306 C C . ARG A 1 287 ? -3.378 9.423 9.361 1.00 90.38 287 ARG A C 1
ATOM 2308 O O . ARG A 1 287 ? -4.418 8.790 9.477 1.00 90.38 287 ARG A O 1
ATOM 2315 N N . MET A 1 288 ? -2.229 9.002 9.889 1.00 91.69 288 MET A N 1
ATOM 2316 C CA . MET A 1 288 ? -2.142 7.749 10.642 1.00 91.69 288 MET A CA 1
ATOM 2317 C C . MET A 1 288 ? -3.036 7.771 11.895 1.00 91.69 288 MET A C 1
ATOM 2319 O O . MET A 1 288 ? -3.776 6.820 12.122 1.00 91.69 288 MET A O 1
ATOM 2323 N N . ILE A 1 289 ? -3.034 8.860 12.678 1.00 92.38 289 ILE A N 1
ATOM 2324 C CA . ILE A 1 289 ? -3.949 9.008 13.828 1.00 92.38 289 ILE A CA 1
ATOM 2325 C C . ILE A 1 289 ? -5.411 8.965 13.362 1.00 92.38 289 ILE A C 1
ATOM 2327 O O . ILE A 1 289 ? -6.241 8.331 14.014 1.00 92.38 289 ILE A O 1
ATOM 2331 N N . ALA A 1 290 ? -5.725 9.617 12.240 1.00 93.19 290 ALA A N 1
ATOM 2332 C CA . ALA A 1 290 ? -7.068 9.634 11.678 1.00 93.19 290 ALA A CA 1
ATOM 2333 C C . ALA A 1 290 ? -7.551 8.225 11.299 1.00 93.19 290 ALA A C 1
ATOM 2335 O O . ALA A 1 290 ? -8.673 7.866 11.644 1.00 93.19 290 ALA A O 1
ATOM 2336 N N . VAL A 1 291 ? -6.702 7.399 10.680 1.00 95.19 291 VAL A N 1
ATOM 2337 C CA . VAL A 1 291 ? -7.016 5.989 10.383 1.00 95.19 291 VAL A CA 1
ATOM 2338 C C . VAL A 1 291 ? -7.319 5.211 11.666 1.00 95.19 291 VAL A C 1
ATOM 2340 O O . VAL A 1 291 ? -8.390 4.617 11.781 1.00 95.19 291 VAL A O 1
ATOM 2343 N N . LEU A 1 292 ? -6.440 5.291 12.673 1.00 95.94 292 LEU A N 1
ATOM 2344 C CA . LEU A 1 292 ? -6.627 4.592 13.953 1.00 95.94 292 LEU A CA 1
ATOM 2345 C C . LEU A 1 292 ? -7.931 5.006 14.653 1.00 95.94 292 LEU A C 1
ATOM 2347 O O . LEU A 1 292 ? -8.680 4.161 15.147 1.00 95.94 292 LEU A O 1
ATOM 2351 N N . ARG A 1 293 ? -8.226 6.311 14.691 1.00 95.00 293 ARG A N 1
ATOM 2352 C CA . ARG A 1 293 ? -9.468 6.829 15.288 1.00 95.00 293 ARG A CA 1
ATOM 2353 C C . ARG A 1 293 ? -10.698 6.454 14.469 1.00 95.00 293 ARG A C 1
ATOM 2355 O O . ARG A 1 293 ? -11.736 6.166 15.054 1.00 95.00 293 ARG A O 1
ATOM 2362 N N . HIS A 1 294 ? -10.600 6.396 13.143 1.00 96.19 294 HIS A N 1
ATOM 2363 C CA . HIS A 1 294 ? -11.685 5.910 12.294 1.00 96.19 294 HIS A CA 1
ATOM 2364 C C . HIS A 1 294 ? -12.007 4.430 12.561 1.00 96.19 294 HIS A C 1
ATOM 2366 O O . HIS A 1 294 ? -13.176 4.074 12.753 1.00 96.19 294 HIS A O 1
ATOM 2372 N N . HIS A 1 295 ? -10.982 3.574 12.638 1.00 97.50 295 HIS A N 1
ATOM 2373 C CA . HIS A 1 295 ? -11.156 2.165 12.990 1.00 97.50 295 HIS A CA 1
ATOM 2374 C C . HIS A 1 295 ? -11.738 2.006 14.397 1.00 97.50 295 HIS A C 1
ATOM 2376 O O . HIS A 1 295 ? -12.710 1.266 14.566 1.00 97.50 295 HIS A O 1
ATOM 2382 N N . ARG A 1 296 ? -11.213 2.734 15.396 1.00 96.69 296 ARG A N 1
ATOM 2383 C CA . ARG A 1 296 ? -11.747 2.693 16.765 1.00 96.69 296 ARG A CA 1
ATOM 2384 C C . ARG A 1 296 ? -13.203 3.154 16.820 1.00 96.69 296 ARG A C 1
ATOM 2386 O O . ARG A 1 296 ? -14.010 2.448 17.413 1.00 96.69 296 ARG A O 1
ATOM 2393 N N . ALA A 1 297 ? -13.569 4.250 16.153 1.00 96.25 297 ALA A N 1
ATOM 2394 C CA . ALA A 1 297 ? -14.959 4.703 16.089 1.00 96.25 297 ALA A CA 1
ATOM 2395 C C . ALA A 1 297 ? -15.889 3.596 15.570 1.00 96.25 297 ALA A C 1
ATOM 2397 O O . ALA A 1 297 ? -16.899 3.300 16.200 1.00 96.25 297 ALA A O 1
ATOM 2398 N N . SER A 1 298 ? -15.509 2.933 14.475 1.00 96.94 298 SER A N 1
ATOM 2399 C CA . SER A 1 298 ? -16.290 1.837 13.879 1.00 96.94 298 SER A CA 1
ATOM 2400 C C . SER A 1 298 ? -16.429 0.633 14.823 1.00 96.94 298 SER A C 1
ATOM 2402 O O . SER A 1 298 ? -17.489 0.010 14.906 1.00 96.94 298 SER A O 1
ATOM 2404 N N . ILE A 1 299 ? -15.369 0.315 15.575 1.00 97.81 299 ILE A N 1
ATOM 2405 C CA . ILE A 1 299 ? -15.382 -0.735 16.602 1.00 97.81 299 ILE A CA 1
ATOM 2406 C C . ILE A 1 299 ? -16.334 -0.373 17.747 1.00 97.81 299 ILE A C 1
ATOM 2408 O O . ILE A 1 299 ? -17.139 -1.213 18.149 1.00 97.81 299 ILE A O 1
ATOM 2412 N N . LEU A 1 300 ? -16.252 0.861 18.251 1.00 97.12 300 LEU A N 1
ATOM 2413 C CA . LEU A 1 300 ? -17.076 1.368 19.350 1.00 97.12 300 LEU A CA 1
ATOM 2414 C C . LEU A 1 300 ? -18.562 1.376 18.974 1.00 97.12 300 LEU A C 1
ATOM 2416 O O . LEU A 1 300 ? -19.396 0.912 19.747 1.00 97.12 300 LEU A O 1
ATOM 2420 N N . GLU A 1 301 ? -18.902 1.789 17.753 1.00 96.81 301 GLU A N 1
ATOM 2421 C CA . GLU A 1 301 ? -20.279 1.699 17.255 1.00 96.81 301 GLU A CA 1
ATOM 2422 C C . GLU A 1 301 ? -20.804 0.272 17.231 1.00 96.81 301 GLU A C 1
ATOM 2424 O O . GLU A 1 301 ? -21.931 0.011 17.647 1.00 96.81 301 GLU A O 1
ATOM 2429 N N . ALA A 1 302 ? -19.982 -0.671 16.776 1.00 97.62 302 ALA A N 1
ATOM 2430 C CA . ALA A 1 302 ? -20.369 -2.072 16.722 1.00 97.62 302 ALA A CA 1
ATOM 2431 C C . ALA A 1 302 ? -20.493 -2.722 18.116 1.00 97.62 302 ALA A C 1
ATOM 2433 O O . ALA A 1 302 ? -21.007 -3.838 18.223 1.00 97.62 302 ALA A O 1
ATOM 2434 N N . LEU A 1 303 ? -20.032 -2.040 19.171 1.00 98.00 303 LEU A N 1
ATOM 2435 C CA . LEU A 1 303 ? -20.258 -2.381 20.579 1.00 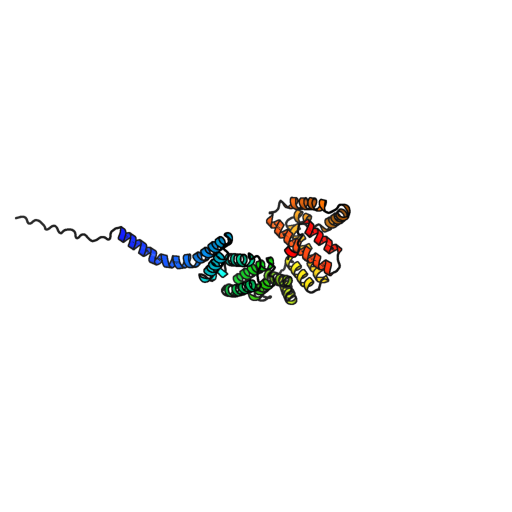98.00 303 LEU A CA 1
ATOM 2436 C C . LEU A 1 303 ? -21.452 -1.637 21.200 1.00 98.00 303 LEU A C 1
ATOM 2438 O O . LEU A 1 303 ? -21.853 -1.974 22.311 1.00 98.00 303 LEU A O 1
ATOM 2442 N N . GLY A 1 304 ? -22.036 -0.655 20.506 1.00 97.00 304 GLY A N 1
ATOM 2443 C CA . GLY A 1 304 ? -23.048 0.243 21.069 1.00 97.00 304 GLY A CA 1
ATOM 2444 C C . GLY A 1 304 ? -22.471 1.336 21.979 1.00 97.00 304 GLY A C 1
ATOM 2445 O O . GLY A 1 304 ? -23.217 1.969 22.721 1.00 97.00 304 GLY A O 1
ATOM 2446 N N . GLU A 1 305 ? -21.158 1.578 21.934 1.00 96.00 305 GLU A N 1
ATOM 2447 C CA . GLU A 1 305 ? -20.482 2.654 22.669 1.00 96.00 305 GLU A CA 1
ATOM 2448 C C . GLU A 1 305 ? -20.564 3.978 21.887 1.00 96.00 305 GLU A C 1
ATOM 2450 O O . GLU A 1 305 ? -19.566 4.518 21.400 1.00 96.00 305 GLU A O 1
ATOM 2455 N N . GLU A 1 306 ? -21.790 4.489 21.735 1.00 93.56 306 GLU A N 1
ATOM 2456 C CA . GLU A 1 306 ? -22.110 5.639 20.873 1.00 93.56 306 GLU A CA 1
ATOM 2457 C C . GLU A 1 306 ? -21.324 6.908 21.233 1.00 93.56 306 GLU A C 1
ATOM 2459 O O . GLU A 1 306 ? -20.869 7.629 20.345 1.00 93.56 306 GLU A O 1
ATOM 2464 N N . GLU A 1 307 ? -21.123 7.165 22.528 1.00 88.62 307 GLU A N 1
ATOM 2465 C CA . GLU A 1 307 ? -20.400 8.338 23.026 1.00 88.62 307 GLU A CA 1
ATOM 2466 C C . GLU A 1 307 ? -18.930 8.316 22.585 1.00 88.62 307 GLU A C 1
ATOM 2468 O O . GLU A 1 307 ? -18.457 9.259 21.951 1.00 88.62 307 GLU A O 1
ATOM 2473 N N . GLY A 1 308 ? -18.223 7.206 22.816 1.00 89.62 308 GLY A N 1
ATOM 2474 C CA . GLY A 1 308 ? -16.827 7.058 22.400 1.00 89.62 308 GLY A CA 1
ATOM 2475 C C . GLY A 1 308 ? -16.654 7.181 20.882 1.00 89.62 308 GLY A C 1
ATOM 2476 O O . GLY A 1 308 ? -15.756 7.881 20.407 1.00 89.62 308 GLY A O 1
ATOM 2477 N N . ALA A 1 309 ? -17.555 6.569 20.110 1.00 93.25 309 ALA A N 1
ATOM 2478 C CA . ALA A 1 309 ? -17.553 6.695 18.655 1.00 93.25 309 ALA A CA 1
ATOM 2479 C C . ALA A 1 309 ? -17.797 8.142 18.188 1.00 93.25 309 ALA A C 1
ATOM 2481 O O . ALA A 1 309 ? -17.164 8.611 17.235 1.00 93.25 309 ALA A O 1
ATOM 2482 N N . ALA A 1 310 ? -18.703 8.868 18.851 1.00 88.56 310 ALA A N 1
ATOM 2483 C CA . ALA A 1 310 ? -18.981 10.268 18.553 1.00 88.56 310 ALA A CA 1
ATOM 2484 C C . ALA A 1 310 ? -17.768 11.167 18.835 1.00 88.56 310 ALA A C 1
ATOM 2486 O O . ALA A 1 310 ? -17.479 12.053 18.024 1.00 88.56 310 ALA A O 1
ATOM 2487 N N . LEU A 1 311 ? -17.026 10.909 19.918 1.00 88.19 311 LEU A N 1
ATOM 2488 C CA . LEU A 1 311 ? -15.798 11.636 20.253 1.00 88.19 311 LEU A CA 1
ATOM 2489 C C . LEU A 1 311 ? -14.718 11.446 19.176 1.00 88.19 311 LEU A C 1
ATOM 2491 O O . LEU A 1 311 ? -14.131 12.427 18.715 1.00 88.19 311 LEU A O 1
ATOM 2495 N N . ASP A 1 312 ? -14.493 10.215 18.707 1.00 92.06 312 ASP A N 1
ATOM 2496 C CA . ASP A 1 312 ? -13.528 9.954 17.630 1.00 92.06 312 ASP A CA 1
ATOM 2497 C C . ASP A 1 312 ? -13.918 10.627 16.312 1.00 92.06 312 ASP A C 1
ATOM 2499 O O . ASP A 1 312 ? -13.077 11.206 15.625 1.00 92.06 312 ASP A O 1
ATOM 2503 N N . ARG A 1 313 ? -15.205 10.630 15.965 1.00 90.25 313 ARG A N 1
ATOM 2504 C CA . ARG A 1 313 ? -15.696 11.327 14.768 1.00 90.25 313 ARG A CA 1
ATOM 2505 C C . ARG A 1 313 ? -15.593 12.835 14.869 1.00 90.25 313 ARG A C 1
ATOM 2507 O O . ARG A 1 313 ? -15.289 13.493 13.875 1.00 90.25 313 ARG A O 1
ATOM 2514 N N . LEU A 1 314 ? -15.871 13.389 16.045 1.00 84.75 314 LEU A N 1
ATOM 2515 C CA . LEU A 1 314 ? -15.690 14.811 16.288 1.00 84.75 314 LEU A CA 1
ATOM 2516 C C . LEU A 1 314 ? -14.220 15.190 16.105 1.00 84.75 314 LEU A C 1
ATOM 2518 O O . LEU A 1 314 ? -13.932 16.163 15.415 1.00 84.75 314 LEU A O 1
ATOM 2522 N N . TRP A 1 315 ? -13.299 14.376 16.626 1.00 88.38 315 TRP A N 1
ATOM 2523 C CA . TRP A 1 315 ? -11.873 14.551 16.377 1.00 88.38 315 TRP A CA 1
ATOM 2524 C C . TRP A 1 315 ? -11.553 14.568 14.878 1.00 88.38 315 TRP A C 1
ATOM 2526 O O . TRP A 1 315 ? -10.930 15.510 14.397 1.00 88.38 315 TRP A O 1
ATOM 2536 N N . LEU A 1 316 ? -12.036 13.583 14.115 1.00 89.38 316 LEU A N 1
ATOM 2537 C CA . LEU A 1 316 ? -11.806 13.518 12.666 1.00 89.38 316 LEU A CA 1
ATOM 2538 C C . LEU A 1 316 ? -12.288 14.790 11.954 1.00 89.38 316 LEU A C 1
ATOM 2540 O O . LEU A 1 316 ? -11.540 15.373 11.169 1.00 89.38 316 LEU A O 1
ATOM 2544 N N . ARG A 1 317 ? -13.488 15.284 12.287 1.00 85.44 317 ARG A N 1
ATOM 2545 C CA . ARG A 1 317 ? -14.030 16.532 11.723 1.00 85.44 317 ARG A CA 1
ATOM 2546 C C . ARG A 1 317 ? -13.205 17.761 12.091 1.00 85.44 317 ARG A C 1
ATOM 2548 O O . ARG A 1 317 ? -12.956 18.586 11.214 1.00 85.44 317 ARG A O 1
ATOM 2555 N N . LEU A 1 318 ? -12.762 17.871 13.346 1.00 78.12 318 LEU A N 1
ATOM 2556 C CA . LEU A 1 318 ? -11.929 18.983 13.816 1.00 78.12 318 LEU A CA 1
ATOM 2557 C C . LEU A 1 318 ? -10.617 19.084 13.031 1.00 78.12 318 LEU A C 1
ATOM 2559 O O . LEU A 1 318 ? -10.147 20.185 12.766 1.00 78.12 318 LEU A O 1
ATOM 2563 N N . PHE A 1 319 ? -10.052 17.951 12.614 1.00 82.25 319 PHE A N 1
ATOM 2564 C CA . PHE A 1 319 ? -8.824 17.903 11.818 1.00 82.25 319 PHE A CA 1
ATOM 2565 C C . PHE A 1 319 ? -9.069 17.813 10.301 1.00 82.25 319 PHE A C 1
ATOM 2567 O O . PHE A 1 319 ? -8.139 17.553 9.543 1.00 82.25 319 PHE A O 1
ATOM 2574 N N . GLY A 1 320 ? -10.298 18.076 9.840 1.00 84.94 320 GLY A N 1
ATOM 2575 C CA . GLY A 1 320 ? -10.632 18.184 8.414 1.00 84.94 320 GLY A CA 1
ATOM 2576 C C . GLY A 1 320 ? -10.878 16.855 7.693 1.00 84.94 320 GLY A C 1
ATOM 2577 O O . GLY A 1 320 ? -11.038 16.842 6.473 1.00 84.94 320 GLY A O 1
ATOM 2578 N N . PHE A 1 321 ? -10.960 15.737 8.415 1.00 88.25 321 PHE A N 1
ATOM 2579 C CA . PHE A 1 321 ? -11.286 14.421 7.860 1.00 88.25 321 PHE A CA 1
ATOM 2580 C C . PHE A 1 321 ? -12.803 14.211 7.828 1.00 88.25 321 PHE A C 1
ATOM 2582 O O . PHE A 1 321 ? -13.378 13.505 8.655 1.00 88.25 321 PHE A O 1
ATOM 2589 N N . HIS A 1 322 ? -13.468 14.876 6.882 1.00 84.94 322 HIS A N 1
ATOM 2590 C CA . HIS A 1 322 ? -14.924 14.784 6.711 1.00 84.94 322 HIS A CA 1
ATOM 2591 C C . HIS A 1 322 ? -15.367 13.511 5.984 1.00 84.94 322 HIS A C 1
ATOM 2593 O O . HIS A 1 322 ? -16.423 12.968 6.296 1.00 84.94 322 HIS A O 1
ATOM 2599 N N . ASP A 1 323 ? -14.564 13.052 5.025 1.00 84.62 323 ASP A N 1
ATOM 2600 C CA . ASP A 1 323 ? -14.801 11.821 4.280 1.00 84.62 323 ASP A CA 1
ATOM 2601 C C . ASP A 1 323 ? -13.893 10.717 4.821 1.00 84.62 323 ASP A C 1
ATOM 2603 O O . ASP A 1 323 ? -12.715 10.622 4.467 1.00 84.62 323 ASP A O 1
ATOM 2607 N N . THR A 1 324 ? -14.432 9.882 5.703 1.00 84.19 324 THR A N 1
ATOM 2608 C CA . THR A 1 324 ? -13.672 8.769 6.272 1.00 84.19 324 THR A CA 1
ATOM 2609 C C . THR A 1 324 ? -13.412 7.655 5.267 1.00 84.19 324 THR A C 1
ATOM 2611 O O . THR A 1 324 ? -12.501 6.868 5.488 1.00 84.19 324 THR A O 1
ATOM 2614 N N . GLU A 1 325 ? -14.136 7.592 4.144 1.00 82.56 325 GLU A N 1
ATOM 2615 C CA . GLU A 1 325 ? -13.807 6.626 3.091 1.00 82.56 325 GLU A CA 1
ATOM 2616 C C . GLU A 1 325 ? -12.466 6.948 2.425 1.00 82.56 325 GLU A C 1
ATOM 2618 O O . GLU A 1 325 ? -11.869 6.086 1.790 1.00 82.56 325 GLU A O 1
ATOM 2623 N N . SER A 1 326 ? -11.986 8.191 2.530 1.00 81.94 326 SER A N 1
ATOM 2624 C CA . SER A 1 326 ? -10.657 8.581 2.042 1.00 81.94 326 SER A CA 1
ATOM 2625 C C . SER A 1 326 ? -9.509 8.152 2.967 1.00 81.94 326 SER A C 1
ATOM 2627 O O . SER A 1 326 ? -8.345 8.291 2.595 1.00 81.94 326 SER A O 1
ATOM 2629 N N . LEU A 1 327 ? -9.826 7.662 4.173 1.00 85.50 327 LEU A N 1
ATOM 2630 C CA . LEU A 1 327 ? -8.846 7.165 5.143 1.00 85.50 327 LEU A CA 1
ATOM 2631 C C . LEU A 1 327 ? -8.526 5.676 4.956 1.00 85.50 327 LEU A C 1
ATOM 2633 O O . LEU A 1 327 ? -7.497 5.225 5.452 1.00 85.50 327 LEU A O 1
ATOM 2637 N N . ILE A 1 328 ? -9.403 4.933 4.278 1.00 75.12 328 ILE A N 1
ATOM 2638 C CA . ILE A 1 328 ? -9.287 3.487 4.053 1.00 75.12 328 ILE A CA 1
ATOM 2639 C C . ILE A 1 328 ? -8.501 3.220 2.770 1.00 75.12 328 ILE A C 1
ATOM 2641 O O . ILE A 1 328 ? -7.542 2.416 2.834 1.00 75.12 328 ILE A O 1
#

Foldseek 3Di:
DDDDDDDPPPPPPCDPPPVVVVVVVVCVVCVVVVVVCCVPCVLPVVLVVLLVVLVVCVVVVVLVSSVVSLVVSCVSPLCCLLPLSSLVSVVCSQLVDPDRDPVSLVVVLVVLVVSLVPPPDLVSSLVSLQVNLVVCVLVLNLVSSLVSLVVRPDDLQPDALVSLLSNLQSCLSVVHPLVSSLVSLVSSCVRDPDDALSSLLSNLSSCVSVVVLVVSLVSLVVSLVVLLVVCCVVPVLLSVLLVCPVVLVVVVVVCVPPHDPVLQVVLVVSVVVVVVDPPVVSVVSVLVSLLSLCSNLSSCVSVVVNVSSVSSVSSCVSNPNPDCVSSD

Radius of gyration: 31.69 Å; chains: 1; bounding box: 107×47×100 Å